Protein AF-0000000079820220 (afdb_homodimer)

Sequence (322 aa):
MSNTTTEPRWLTADEQVSWRAFVTAMTMLSRQLNAEMLSAHDLSMDDYAILAMLSEAPEGRLRFGELADVLRVAKAHITYRFRRLEERGLVERQACATDARGAYAALTADGRSRIEAAAPTHVESVRQHLLDHLTPEQLRVMGEAMTAVVEAECAETPHRHMSNTTTEPRWLTADEQVSWRAFVTAMTMLSRQLNAEMLSAHDLSMDDYAILAMLSEAPEGRLRFGELADVLRVAKAHITYRFRRLEERGLVERQACATDARGAYAALTADGRSRIEAAAPTHVESVRQHLLDHLTPEQLRVMGEAMTAVVEAECAETPHRH

Solvent-accessible surface area (backbone atoms only — not comparable to full-atom values): 17446 Å² total; per-residue (Å²): 129,86,78,73,76,72,74,66,74,67,70,49,73,69,52,44,52,23,49,51,24,43,53,50,30,48,53,50,46,54,50,50,52,29,51,52,35,33,72,77,65,72,33,48,57,70,54,46,51,54,48,51,54,22,68,71,28,74,95,21,37,38,43,51,68,54,50,20,57,75,68,68,49,58,57,70,62,48,55,58,53,44,52,56,39,32,75,70,50,29,31,42,82,38,82,36,86,88,40,86,87,41,50,28,40,28,52,30,75,57,23,50,53,49,44,65,64,44,46,50,54,52,41,50,46,49,35,72,63,44,54,74,55,41,53,74,64,44,46,51,43,40,19,52,40,23,42,42,33,44,53,54,52,59,66,69,53,69,76,81,120,129,85,78,74,76,72,74,66,75,66,68,49,74,70,52,44,54,23,49,51,24,43,53,52,29,48,54,50,46,54,51,50,49,29,51,52,35,33,71,75,65,71,33,47,58,70,55,45,51,53,47,50,54,22,66,70,29,73,94,21,36,37,42,51,68,55,49,19,58,75,70,68,49,58,58,70,61,48,55,58,54,44,52,55,39,31,75,71,50,29,31,44,82,37,82,36,88,88,40,86,87,40,51,29,41,29,52,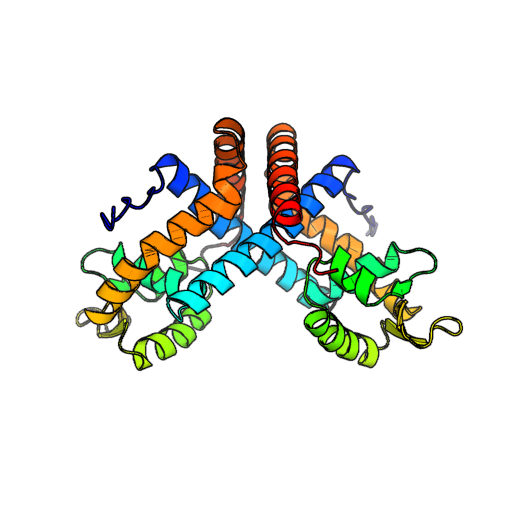31,75,56,23,48,53,50,43,66,65,42,47,49,56,52,39,50,45,47,34,72,63,43,53,74,56,42,53,74,64,44,46,51,45,39,19,53,40,24,41,42,32,43,54,53,52,59,66,68,53,68,76,82,120

Radius of gyration: 21.97 Å; Cα contacts (8 Å, |Δi|>4): 369; chains: 2; bounding box: 56×61×48 Å

pLDDT: mean 88.17, std 15.0, range [22.8, 98.38]

Organism: NCBI:txid1608957

Secondary structure (DSSP, 8-state):
---------PPPHHHHHHHHHHHHHHHHHHHHHHHHHHHHHS--HHHHHHHHHHHHSGGGEEEHHHHHHHHTS-HHHHHHHHHHHHHTTSEEEEE-SS-TT-EEEEE-HHHHHHHHHHHHHHHHHHHHHTGGGS-HHHHHHHHHHHHHHHHHHHHHS----/---------PPPHHHHHHHHHHHHHHHHHHHHHHHHHHHHHS--HHHHHHHHHHHHSGGGEEEHHHHHHHHTS-HHHHHHHHHHHHHTTSEEEEE-SS-TT-EEEEE-HHHHHHHHHHHHHHHHHHHHHTGGGS-HHHHHHHHHHHHHHHHHHHHHS----

Structure (mmCIF, N/CA/C/O backbone):
data_AF-0000000079820220-model_v1
#
loop_
_entity.id
_entity.type
_entity.pdbx_description
1 polymer 'Transcriptional regulator, MarR family'
#
loop_
_atom_site.group_PDB
_atom_site.id
_atom_site.type_symbol
_atom_site.label_atom_id
_atom_site.label_alt_id
_atom_site.label_comp_id
_atom_site.label_asym_id
_atom_site.label_entity_id
_atom_site.label_seq_id
_atom_site.pdbx_PDB_ins_code
_atom_site.Cartn_x
_atom_site.Cartn_y
_atom_site.Cartn_z
_atom_site.occupancy
_atom_site.B_iso_or_equiv
_atom_site.auth_seq_id
_atom_site.auth_comp_id
_atom_site.auth_asym_id
_atom_site.auth_atom_id
_atom_site.pdbx_PDB_model_num
ATOM 1 N N . MET A 1 1 ? -28.188 -27.906 -12.391 1 38.03 1 MET A N 1
ATOM 2 C CA . MET A 1 1 ? -27.641 -26.578 -12.078 1 38.03 1 MET A CA 1
ATOM 3 C C . MET A 1 1 ? -26.234 -26.422 -12.664 1 38.03 1 MET A C 1
ATOM 5 O O . MET A 1 1 ? -25.328 -27.172 -12.32 1 38.03 1 MET A O 1
ATOM 9 N N . SER A 1 2 ? -25.984 -26.203 -13.938 1 39.31 2 SER A N 1
ATOM 10 C CA . SER A 1 2 ? -24.734 -26.172 -14.703 1 39.31 2 SER A CA 1
ATOM 11 C C . SER A 1 2 ? -23.672 -25.359 -13.984 1 39.31 2 SER A C 1
ATOM 13 O O . SER A 1 2 ? -23.875 -24.188 -13.68 1 39.31 2 SER A O 1
ATOM 15 N N . ASN A 1 3 ? -22.922 -25.859 -13.016 1 43.78 3 ASN A N 1
ATOM 16 C CA . ASN A 1 3 ? -21.734 -25.375 -12.328 1 43.78 3 ASN A CA 1
ATOM 17 C C . ASN A 1 3 ? -20.797 -24.641 -13.281 1 43.78 3 ASN A C 1
ATOM 19 O O . ASN A 1 3 ? -19.953 -25.266 -13.922 1 43.78 3 ASN A O 1
ATOM 23 N N . THR A 1 4 ? -21.203 -23.844 -14.266 1 46.78 4 THR A N 1
ATOM 24 C CA . THR A 1 4 ? -20.406 -23.172 -15.281 1 46.78 4 THR A CA 1
ATOM 25 C C . THR A 1 4 ? -19.109 -22.609 -14.672 1 46.78 4 THR A C 1
ATOM 27 O O . THR A 1 4 ? -19.141 -21.656 -13.891 1 46.78 4 THR A O 1
ATOM 30 N N . THR A 1 5 ? -18.172 -23.406 -14.297 1 55.62 5 THR A N 1
ATOM 31 C CA . THR A 1 5 ? -16.828 -23.109 -13.82 1 55.62 5 THR A CA 1
ATOM 32 C C . THR A 1 5 ? -16.203 -21.969 -14.641 1 55.62 5 THR A C 1
ATOM 34 O O . THR A 1 5 ? -15.781 -22.188 -15.773 1 55.62 5 THR A O 1
ATOM 37 N N . THR A 1 6 ? -16.781 -20.781 -14.719 1 68.69 6 THR A N 1
ATOM 38 C CA . THR A 1 6 ? -16.328 -19.656 -15.523 1 68.69 6 THR A CA 1
ATOM 39 C C . THR A 1 6 ? -14.82 -19.469 -15.383 1 68.69 6 THR A C 1
ATOM 41 O O . THR A 1 6 ? -14.281 -19.5 -14.281 1 68.69 6 THR A O 1
ATOM 44 N N . GLU A 1 7 ? -14.055 -19.797 -16.469 1 85.44 7 GLU A N 1
ATOM 45 C CA . GLU A 1 7 ? -12.609 -19.594 -16.594 1 85.44 7 GLU A CA 1
ATOM 46 C C . GLU A 1 7 ? -12.188 -18.25 -16 1 85.44 7 GLU A C 1
ATOM 48 O O . GLU A 1 7 ? -12.859 -17.234 -16.203 1 85.44 7 GLU A O 1
ATOM 53 N N . PRO A 1 8 ? -11.227 -18.328 -15.078 1 89.56 8 PRO A N 1
ATOM 54 C CA . PRO A 1 8 ? -10.75 -17.062 -14.516 1 89.56 8 PRO A CA 1
ATOM 55 C C . PRO A 1 8 ? -10.438 -16.031 -15.594 1 89.56 8 PRO A C 1
ATOM 57 O O . PRO A 1 8 ? -10.031 -16.391 -16.703 1 89.56 8 PRO A O 1
ATOM 60 N N . ARG A 1 9 ? -10.852 -14.859 -15.508 1 92.12 9 ARG A N 1
ATOM 61 C CA . ARG A 1 9 ? -10.477 -13.75 -16.375 1 92.12 9 ARG A CA 1
ATOM 62 C C . ARG A 1 9 ? -9.016 -13.367 -16.172 1 92.12 9 ARG A C 1
ATOM 64 O O . ARG A 1 9 ? -8.719 -12.32 -15.594 1 92.12 9 ARG A O 1
ATOM 71 N N . TRP A 1 10 ? -8.188 -14.133 -16.594 1 95.31 10 TRP A N 1
ATOM 72 C CA . TRP A 1 10 ? -6.754 -13.938 -16.391 1 95.31 10 TRP A CA 1
ATOM 73 C C . TRP A 1 10 ? -6.312 -12.57 -16.906 1 95.31 10 TRP A C 1
ATOM 75 O O . TRP A 1 10 ? -6.879 -12.055 -17.875 1 95.31 10 TRP A O 1
ATOM 85 N N . LEU A 1 11 ? -5.332 -12.07 -16.281 1 94.44 11 LEU A N 1
ATOM 86 C CA . LEU A 1 11 ? -4.773 -10.805 -16.734 1 94.44 11 LEU A CA 1
ATOM 87 C C . LEU A 1 11 ? -4.035 -10.984 -18.062 1 94.44 11 LEU A C 1
ATOM 89 O O . LEU A 1 11 ? -3.32 -11.969 -18.25 1 94.44 11 LEU A O 1
ATOM 93 N N . THR A 1 12 ? -4.324 -10.055 -18.969 1 95.25 12 THR A N 1
ATOM 94 C CA . THR A 1 12 ? -3.504 -10.031 -20.188 1 95.25 12 THR A CA 1
ATOM 95 C C . THR A 1 12 ? -2.053 -9.695 -19.844 1 95.25 12 THR A C 1
ATOM 97 O O . THR A 1 12 ? -1.753 -9.258 -18.734 1 95.25 12 THR A O 1
ATOM 100 N N . ALA A 1 13 ? -1.104 -9.945 -20.781 1 92.88 13 ALA A N 1
ATOM 101 C CA . ALA A 1 13 ? 0.311 -9.656 -20.562 1 92.88 13 ALA A CA 1
ATOM 102 C C . ALA A 1 13 ? 0.518 -8.195 -20.172 1 92.88 13 ALA A C 1
ATOM 104 O O . ALA A 1 13 ? 1.281 -7.891 -19.266 1 92.88 13 ALA A O 1
ATOM 105 N N . ASP A 1 14 ? -0.211 -7.301 -20.859 1 92.44 14 ASP A N 1
ATOM 106 C CA . ASP A 1 14 ? -0.096 -5.871 -20.578 1 92.44 14 ASP A CA 1
ATOM 107 C C . ASP A 1 14 ? -0.65 -5.535 -19.203 1 92.44 14 ASP A C 1
ATOM 109 O O . ASP A 1 14 ? -0.073 -4.723 -18.469 1 92.44 14 ASP A O 1
ATOM 113 N N . GLU A 1 15 ? -1.743 -6.18 -18.875 1 94.75 15 GLU A N 1
ATOM 114 C CA . GLU A 1 15 ? -2.346 -5.969 -17.562 1 94.75 15 GLU A CA 1
ATOM 115 C C . GLU A 1 15 ? -1.426 -6.457 -16.453 1 94.75 15 GLU A C 1
ATOM 117 O O . GLU A 1 15 ? -1.3 -5.805 -15.406 1 94.75 15 GLU A O 1
ATOM 122 N N . GLN A 1 16 ? -0.785 -7.582 -16.719 1 93.06 16 GLN A N 1
ATOM 123 C CA . GLN A 1 16 ? 0.12 -8.164 -15.734 1 93.06 16 GLN A CA 1
ATOM 124 C C . GLN A 1 16 ? 1.322 -7.254 -15.484 1 93.06 16 GLN A C 1
ATOM 126 O O . GLN A 1 16 ? 1.724 -7.047 -14.344 1 93.06 16 GLN A O 1
ATOM 131 N N . VAL A 1 17 ? 1.839 -6.758 -16.547 1 90.62 17 VAL A N 1
ATOM 132 C CA . VAL A 1 17 ? 2.992 -5.867 -16.438 1 90.62 17 VAL A CA 1
ATOM 133 C C . VAL A 1 17 ? 2.615 -4.625 -15.641 1 90.62 17 VAL A C 1
ATOM 135 O O . VAL A 1 17 ? 3.34 -4.223 -14.734 1 90.62 17 VAL A O 1
ATOM 138 N N . SER A 1 18 ? 1.498 -4.02 -15.945 1 93.5 18 SER A N 1
ATOM 139 C CA . SER A 1 18 ? 1.037 -2.816 -15.258 1 93.5 18 SER A CA 1
ATOM 140 C C . SER A 1 18 ? 0.743 -3.098 -13.789 1 93.5 18 SER A C 1
ATOM 142 O O . SER A 1 18 ? 1.097 -2.301 -12.914 1 93.5 18 SER A O 1
ATOM 144 N N . TRP A 1 19 ? 0.101 -4.238 -13.523 1 93.38 19 TRP A N 1
ATOM 145 C CA . TRP A 1 19 ? -0.238 -4.617 -12.156 1 93.38 19 TRP A CA 1
ATOM 146 C C . TRP A 1 19 ? 1.021 -4.832 -11.32 1 93.38 19 TRP A C 1
ATOM 148 O O . TRP A 1 19 ? 1.125 -4.328 -10.203 1 93.38 19 TRP A O 1
ATOM 158 N N . ARG A 1 20 ? 1.976 -5.516 -11.867 1 89.56 20 ARG A N 1
ATOM 159 C CA . ARG A 1 20 ? 3.213 -5.793 -11.148 1 89.56 20 ARG A CA 1
ATOM 160 C C . ARG A 1 20 ? 3.982 -4.508 -10.867 1 89.56 20 ARG A C 1
ATOM 162 O O . ARG A 1 20 ? 4.547 -4.344 -9.781 1 89.56 20 ARG A O 1
ATOM 169 N N . ALA A 1 21 ? 3.998 -3.627 -11.836 1 91.56 21 ALA A N 1
ATOM 170 C CA . ALA A 1 21 ? 4.637 -2.33 -11.625 1 91.56 21 ALA A CA 1
ATOM 171 C C . ALA A 1 21 ? 3.949 -1.557 -10.5 1 91.56 21 ALA A C 1
ATOM 173 O O . ALA A 1 21 ? 4.617 -0.934 -9.672 1 91.56 21 ALA A O 1
ATOM 174 N N . PHE A 1 22 ? 2.664 -1.616 -10.562 1 91.56 22 PHE A N 1
ATOM 175 C CA . PHE A 1 22 ? 1.865 -0.923 -9.562 1 91.56 22 PHE A CA 1
ATOM 176 C C . PHE A 1 22 ? 2.164 -1.461 -8.164 1 91.56 22 PHE A C 1
ATOM 178 O O . PHE A 1 22 ? 2.426 -0.689 -7.242 1 91.56 22 PHE A O 1
ATOM 185 N N . VAL A 1 23 ? 2.123 -2.711 -7.984 1 90.88 23 VAL A N 1
ATOM 186 C CA . VAL A 1 23 ? 2.355 -3.346 -6.691 1 90.88 23 VAL A CA 1
ATOM 187 C C . VAL A 1 23 ? 3.766 -3.025 -6.203 1 90.88 23 VAL A C 1
ATOM 189 O O . VAL A 1 23 ? 3.955 -2.617 -5.055 1 90.88 23 VAL A O 1
ATOM 192 N N . THR A 1 24 ? 4.742 -3.193 -7.109 1 89.56 24 THR A N 1
ATOM 193 C CA . THR A 1 24 ? 6.133 -2.953 -6.754 1 89.56 24 THR A CA 1
ATOM 194 C C . THR A 1 24 ? 6.348 -1.497 -6.352 1 89.56 24 THR A C 1
ATOM 196 O O . THR A 1 24 ? 6.965 -1.215 -5.324 1 89.56 24 THR A O 1
ATOM 199 N N . ALA A 1 25 ? 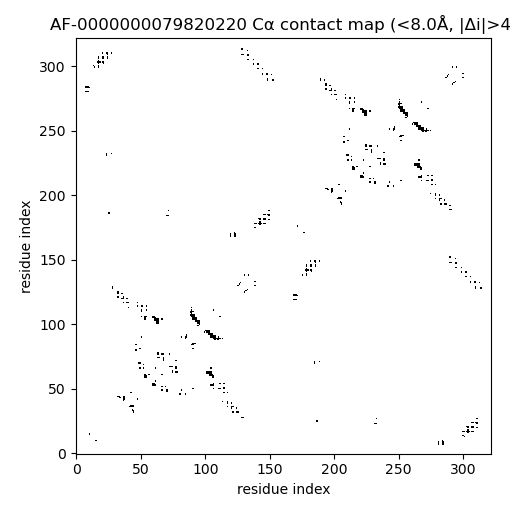5.836 -0.617 -7.109 1 91.62 25 ALA A N 1
ATOM 200 C CA . ALA A 1 25 ? 5.996 0.81 -6.84 1 91.62 25 ALA A CA 1
ATOM 201 C C . ALA A 1 25 ? 5.367 1.192 -5.504 1 91.62 25 ALA A C 1
ATOM 203 O O . ALA A 1 25 ? 5.961 1.938 -4.723 1 91.62 25 ALA A O 1
ATOM 204 N N . MET A 1 26 ? 4.227 0.692 -5.301 1 90.38 26 MET A N 1
ATOM 205 C CA . MET A 1 26 ? 3.523 1.029 -4.066 1 90.38 26 MET A CA 1
ATOM 206 C C . MET A 1 26 ? 4.266 0.485 -2.852 1 90.38 26 MET A C 1
ATOM 208 O O . MET A 1 26 ? 4.383 1.169 -1.834 1 90.38 26 MET A O 1
ATOM 212 N N . THR A 1 27 ? 4.711 -0.729 -2.92 1 87.44 27 THR A N 1
ATOM 213 C CA . THR A 1 27 ? 5.465 -1.34 -1.832 1 87.44 27 THR A CA 1
ATOM 214 C C . THR A 1 27 ? 6.723 -0.532 -1.524 1 87.44 27 THR A C 1
ATOM 216 O O . THR A 1 27 ? 6.996 -0.21 -0.365 1 87.44 27 THR A O 1
ATOM 219 N N . MET A 1 28 ? 7.398 -0.186 -2.541 1 88.88 28 MET A N 1
ATOM 220 C CA . MET A 1 28 ? 8.625 0.594 -2.395 1 88.88 28 MET A CA 1
ATOM 221 C C . MET A 1 28 ? 8.328 1.975 -1.818 1 88.88 28 MET A C 1
ATOM 223 O O . MET A 1 28 ? 9.016 2.432 -0.903 1 88.88 28 MET A O 1
ATOM 227 N N . LEU A 1 29 ? 7.348 2.609 -2.389 1 91.88 29 LEU A N 1
ATOM 228 C CA . LEU A 1 29 ? 6.98 3.955 -1.964 1 91.88 29 LEU A CA 1
ATOM 229 C C . LEU A 1 29 ? 6.57 3.969 -0.494 1 91.88 29 LEU A C 1
ATOM 231 O O . LEU A 1 29 ? 7.062 4.793 0.283 1 91.88 29 LEU A O 1
ATOM 235 N N . SER A 1 30 ? 5.676 3.102 -0.126 1 91.25 30 SER A N 1
ATOM 236 C CA . SER A 1 30 ? 5.211 3.025 1.255 1 91.25 30 SER A CA 1
ATOM 237 C C . SER A 1 30 ? 6.371 2.785 2.217 1 91.25 30 SER A C 1
ATOM 239 O O . SER A 1 30 ? 6.453 3.42 3.27 1 91.25 30 SER A O 1
ATOM 241 N N . ARG A 1 31 ? 7.25 1.917 1.895 1 89.31 31 ARG A N 1
ATOM 242 C CA . ARG A 1 31 ? 8.406 1.599 2.725 1 89.31 31 ARG A CA 1
ATOM 243 C C . ARG A 1 31 ? 9.312 2.814 2.891 1 89.31 31 ARG A C 1
ATOM 245 O O . ARG A 1 31 ? 9.742 3.129 4.004 1 89.31 31 ARG A O 1
ATOM 252 N N . GLN A 1 32 ? 9.547 3.416 1.785 1 92.19 32 GLN A N 1
ATOM 253 C CA . GLN A 1 32 ? 10.445 4.566 1.811 1 92.19 32 GLN A CA 1
ATOM 254 C C . GLN A 1 32 ? 9.852 5.715 2.617 1 92.19 32 GLN A C 1
ATOM 256 O O . GLN A 1 32 ? 10.531 6.312 3.453 1 92.19 32 GLN A O 1
ATOM 261 N N . LEU A 1 33 ? 8.617 6.035 2.354 1 95.12 33 LEU A N 1
ATOM 262 C CA . LEU A 1 33 ? 7.957 7.113 3.082 1 95.12 33 LEU A CA 1
ATOM 263 C C . LEU A 1 33 ? 7.945 6.828 4.582 1 95.12 33 LEU A C 1
ATOM 265 O O . LEU A 1 33 ? 8.242 7.711 5.387 1 95.12 33 LEU A O 1
ATOM 269 N N . ASN A 1 34 ? 7.629 5.609 4.906 1 95.19 34 ASN A N 1
ATOM 270 C CA . ASN A 1 34 ? 7.574 5.246 6.316 1 95.19 34 ASN A CA 1
ATOM 271 C C . ASN A 1 34 ? 8.953 5.316 6.965 1 95.19 34 ASN A C 1
ATOM 273 O O . ASN A 1 34 ? 9.102 5.852 8.07 1 95.19 34 ASN A O 1
ATOM 277 N N . ALA A 1 35 ? 9.938 4.805 6.297 1 94.19 35 ALA A N 1
ATOM 278 C CA . ALA A 1 35 ? 11.297 4.805 6.832 1 94.19 35 ALA A CA 1
ATOM 279 C C . ALA A 1 35 ? 11.789 6.227 7.078 1 94.19 35 ALA A C 1
ATOM 281 O O . ALA A 1 35 ? 12.367 6.52 8.125 1 94.19 35 ALA A O 1
ATOM 282 N N . GLU A 1 36 ? 11.562 7.07 6.156 1 96 36 GLU A N 1
ATOM 283 C CA . GLU A 1 36 ? 12 8.453 6.27 1 96 36 GLU A CA 1
ATOM 284 C C . GLU A 1 36 ? 11.25 9.188 7.379 1 96 36 GLU A C 1
ATOM 286 O O . GLU A 1 36 ? 11.844 9.961 8.133 1 96 36 GLU A O 1
ATOM 291 N N . MET A 1 37 ? 9.969 8.906 7.492 1 96.69 37 MET A N 1
ATOM 292 C CA . MET A 1 37 ? 9.148 9.531 8.523 1 96.69 37 MET A CA 1
ATOM 293 C C . MET A 1 37 ? 9.586 9.07 9.914 1 96.69 37 MET A C 1
ATOM 295 O O . MET A 1 37 ? 9.75 9.891 10.82 1 96.69 37 MET A O 1
ATOM 299 N N . LEU A 1 38 ? 9.82 7.824 10.039 1 96.38 38 LEU A N 1
ATOM 300 C CA . LEU A 1 38 ? 10.266 7.262 11.312 1 96.38 38 LEU A CA 1
ATOM 301 C C . LEU A 1 38 ? 11.633 7.805 11.695 1 96.38 38 LEU A C 1
ATOM 303 O O . LEU A 1 38 ? 11.852 8.219 12.836 1 96.38 38 LEU A O 1
ATOM 307 N N . SER A 1 39 ? 12.5 7.812 10.734 1 96.94 39 SER A N 1
ATOM 308 C CA . SER A 1 39 ? 13.875 8.242 10.977 1 96.94 39 SER A CA 1
ATOM 309 C C . SER A 1 39 ? 13.938 9.711 11.383 1 96.94 39 SER A C 1
ATOM 311 O O . SER A 1 39 ? 14.633 10.07 12.336 1 96.94 39 SER A O 1
ATOM 313 N N . ALA A 1 40 ? 13.18 10.539 10.758 1 96.75 40 ALA A N 1
ATOM 314 C CA . ALA A 1 40 ? 13.289 11.984 10.945 1 96.75 40 ALA A CA 1
ATOM 315 C C . ALA A 1 40 ? 12.438 12.453 12.117 1 96.75 40 ALA A C 1
ATOM 317 O O . ALA A 1 40 ? 12.789 13.414 12.805 1 96.75 40 ALA A O 1
ATOM 318 N N . HIS A 1 41 ? 11.312 11.703 12.383 1 96.75 41 HIS A N 1
ATOM 319 C CA . HIS A 1 41 ? 10.352 12.305 13.297 1 96.75 41 HIS A CA 1
ATOM 320 C C . HIS A 1 41 ? 9.844 11.289 14.312 1 96.75 41 HIS A C 1
ATOM 322 O O . HIS A 1 41 ? 9.039 11.617 15.188 1 96.75 41 HIS A O 1
ATOM 328 N N . ASP A 1 42 ? 10.258 10.094 14.164 1 95.75 42 ASP A N 1
ATOM 329 C CA . ASP A 1 42 ? 9.766 9.008 15.008 1 95.75 42 ASP A CA 1
ATOM 330 C C . ASP A 1 42 ? 8.242 8.906 14.938 1 95.75 42 ASP A C 1
ATOM 332 O O . ASP A 1 42 ? 7.578 8.766 15.961 1 95.75 42 ASP A O 1
ATOM 336 N N . LEU A 1 43 ? 7.691 9.086 13.773 1 95.94 43 LEU A N 1
ATOM 337 C CA . LEU A 1 43 ? 6.277 8.961 13.438 1 95.94 43 LEU A CA 1
ATOM 338 C C . LEU A 1 43 ? 6.074 7.973 12.297 1 95.94 43 LEU A C 1
ATOM 340 O O . LEU A 1 43 ? 6.754 8.062 11.266 1 95.94 43 LEU A O 1
ATOM 344 N N . SER A 1 44 ? 5.223 7 12.477 1 95.19 44 SER A N 1
ATOM 345 C CA . SER A 1 44 ? 4.836 6.168 11.344 1 95.19 44 SER A CA 1
ATOM 346 C C . SER A 1 44 ? 3.922 6.926 10.391 1 95.19 44 SER A C 1
ATOM 348 O O . SER A 1 44 ? 3.336 7.945 10.758 1 95.19 44 SER A O 1
ATOM 350 N N . MET A 1 45 ? 3.775 6.359 9.25 1 94.06 45 MET A N 1
ATOM 351 C CA . MET A 1 45 ? 2.879 7.004 8.289 1 94.06 45 MET A CA 1
ATOM 352 C C . MET A 1 45 ? 1.432 6.926 8.766 1 94.06 45 MET A C 1
ATOM 354 O O . MET A 1 45 ? 0.637 7.828 8.5 1 94.06 45 MET A O 1
ATOM 358 N N . ASP A 1 46 ? 1.126 5.914 9.531 1 92.94 46 ASP A N 1
ATOM 359 C CA . ASP A 1 46 ? -0.212 5.809 10.102 1 92.94 46 ASP A CA 1
ATOM 360 C C . ASP A 1 46 ? -0.447 6.895 11.148 1 92.94 46 ASP A C 1
ATOM 362 O O . ASP A 1 46 ? -1.519 7.504 11.195 1 92.94 46 ASP A O 1
ATOM 366 N N . ASP A 1 47 ? 0.549 7.113 11.969 1 95.38 47 ASP A N 1
ATOM 367 C CA . ASP A 1 47 ? 0.477 8.188 12.953 1 95.38 47 ASP A CA 1
ATOM 368 C C . ASP A 1 47 ? 0.381 9.555 12.266 1 95.38 47 ASP A C 1
ATOM 370 O O . ASP A 1 47 ? -0.431 10.391 12.656 1 95.38 47 ASP A O 1
ATOM 374 N N . TYR A 1 48 ? 1.179 9.711 11.297 1 96.31 48 TYR A N 1
ATOM 375 C CA . TYR A 1 48 ? 1.193 10.961 10.531 1 96.31 48 TYR A CA 1
ATOM 376 C C . TYR A 1 48 ? -0.18 11.258 9.945 1 96.31 48 TYR A C 1
ATOM 378 O O . TYR A 1 48 ? -0.644 12.398 9.977 1 96.31 48 TYR A O 1
ATOM 386 N N . ALA A 1 49 ? -0.803 10.258 9.391 1 94.38 49 ALA A N 1
ATOM 387 C CA . ALA A 1 49 ? -2.111 10.438 8.766 1 94.38 49 ALA A CA 1
ATOM 388 C C . ALA A 1 49 ? -3.135 10.961 9.773 1 94.38 49 ALA A C 1
ATOM 390 O O . ALA A 1 49 ? -3.932 11.844 9.445 1 94.38 49 ALA A O 1
ATOM 391 N N . ILE A 1 50 ? -3.1 10.445 10.953 1 95.5 50 ILE A N 1
ATOM 392 C CA . ILE A 1 50 ? -4.016 10.891 11.992 1 95.5 50 ILE A CA 1
ATOM 393 C C . ILE A 1 50 ? -3.752 12.359 12.328 1 95.5 50 ILE A C 1
ATOM 395 O O . ILE A 1 50 ? -4.676 13.172 12.352 1 95.5 50 ILE A O 1
ATOM 399 N N . LEU A 1 51 ? -2.523 12.688 12.562 1 97.38 51 LEU A N 1
ATOM 400 C CA . LEU A 1 51 ? -2.152 14.062 12.906 1 97.38 51 LEU A CA 1
ATOM 401 C C . LEU A 1 51 ? -2.5 15.016 11.766 1 97.38 51 LEU A C 1
ATOM 403 O O . LEU A 1 51 ? -2.969 16.125 12.008 1 97.38 51 LEU A O 1
ATOM 407 N N . ALA A 1 52 ? -2.258 14.586 10.594 1 95.81 52 ALA A N 1
ATOM 408 C CA . ALA A 1 52 ? -2.523 15.422 9.422 1 95.81 52 ALA A CA 1
ATOM 409 C C . ALA A 1 52 ? -4.012 15.727 9.297 1 95.81 52 ALA A C 1
ATOM 411 O O . ALA A 1 52 ? -4.398 16.875 9.078 1 95.81 52 ALA A O 1
ATOM 412 N N . MET A 1 53 ? -4.812 14.719 9.461 1 94.94 53 MET A N 1
ATOM 413 C CA . MET A 1 53 ? -6.254 14.922 9.367 1 94.94 53 MET A CA 1
ATOM 414 C C . MET A 1 53 ? -6.75 15.867 10.453 1 94.94 53 MET A C 1
ATOM 416 O O . MET A 1 53 ? -7.566 16.75 10.188 1 94.94 53 MET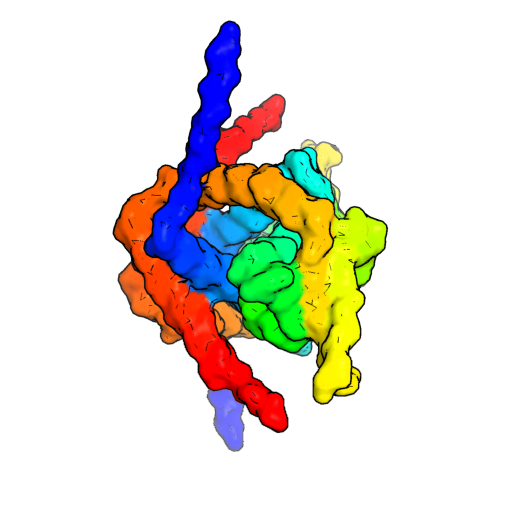 A O 1
ATOM 420 N N . LEU A 1 54 ? -6.227 15.695 11.617 1 96.69 54 LEU A N 1
ATOM 421 C CA . LEU A 1 54 ? -6.625 16.562 12.719 1 96.69 54 LEU A CA 1
ATOM 422 C C . LEU A 1 54 ? -6.141 17.984 12.492 1 96.69 54 LEU A C 1
ATOM 424 O O . LEU A 1 54 ? -6.855 18.953 12.789 1 96.69 54 LEU A O 1
ATOM 428 N N . SER A 1 55 ? -4.969 18.125 12 1 96.56 55 SER A N 1
ATOM 429 C CA . SER A 1 55 ? -4.387 19.438 11.773 1 96.56 55 SER A CA 1
ATOM 430 C C . SER A 1 55 ? -5.188 20.234 10.75 1 96.56 55 SER A C 1
ATOM 432 O O . SER A 1 55 ? -5.172 21.469 10.766 1 96.56 55 SER A O 1
ATOM 434 N N . GLU A 1 56 ? -5.855 19.547 9.875 1 94.31 56 GLU A N 1
ATOM 435 C CA . GLU A 1 56 ? -6.633 20.188 8.82 1 94.31 56 GLU A CA 1
ATOM 436 C C . GLU A 1 56 ? -8.07 20.438 9.266 1 94.31 56 GLU A C 1
ATOM 438 O O . GLU A 1 56 ? -8.805 21.188 8.617 1 94.31 56 GLU A O 1
ATOM 443 N N . ALA A 1 57 ? -8.469 19.844 10.32 1 95.19 57 ALA A N 1
ATOM 444 C CA . ALA A 1 57 ? -9.844 19.953 10.805 1 95.19 57 ALA A CA 1
ATOM 445 C C . ALA A 1 57 ? -10.078 21.281 11.516 1 95.19 57 ALA A C 1
ATOM 447 O O . ALA A 1 57 ? -9.156 21.828 12.125 1 95.19 57 ALA A O 1
ATOM 448 N N . PRO A 1 58 ? -11.32 21.703 11.43 1 92.69 58 PRO A N 1
ATOM 449 C CA . PRO A 1 58 ? -11.641 22.891 12.242 1 92.69 58 PRO A CA 1
ATOM 450 C C . PRO A 1 58 ? -11.328 22.688 13.719 1 92.69 58 PRO A C 1
ATOM 452 O O . PRO A 1 58 ? -11.656 21.641 14.289 1 92.69 58 PRO A O 1
ATOM 455 N N . GLU A 1 59 ? -10.641 23.641 14.312 1 92.5 59 GLU A N 1
ATOM 456 C CA . GLU A 1 59 ? -10.273 23.656 15.727 1 92.5 59 GLU A CA 1
ATOM 457 C C . GLU A 1 59 ? -9.352 22.5 16.078 1 92.5 59 GLU A C 1
ATOM 459 O O . GLU A 1 59 ? -9.148 22.188 17.25 1 92.5 59 GLU A O 1
ATOM 464 N N . GLY A 1 60 ? -8.891 21.734 15.094 1 96.06 60 GLY A N 1
ATOM 465 C CA . GLY A 1 60 ? -7.934 20.656 15.305 1 96.06 60 GLY A CA 1
ATOM 466 C C . GLY A 1 60 ? -8.555 19.422 15.93 1 96.06 60 GLY A C 1
ATOM 467 O O . GLY A 1 60 ? -7.879 18.672 16.641 1 96.06 60 GLY A O 1
ATOM 468 N N . ARG A 1 61 ? -9.836 19.25 15.719 1 95.19 61 ARG A N 1
ATOM 469 C CA . ARG A 1 61 ? -10.477 18.094 16.328 1 95.19 61 ARG A CA 1
ATOM 470 C C . ARG A 1 61 ? -11.5 17.469 15.383 1 95.19 61 ARG A C 1
ATOM 472 O O . ARG A 1 61 ? -12.055 18.141 14.516 1 95.19 61 ARG A O 1
ATOM 479 N N . LEU A 1 62 ? -11.664 16.141 15.445 1 95.12 62 LEU A N 1
ATOM 480 C CA . LEU A 1 62 ? -12.648 15.344 14.711 1 95.12 62 LEU A CA 1
ATOM 481 C C . LEU A 1 62 ? -13.258 14.273 15.617 1 95.12 62 LEU A C 1
ATOM 483 O O . LEU A 1 62 ? -12.602 13.773 16.531 1 95.12 62 LEU A O 1
ATOM 487 N N . ARG A 1 63 ? -14.555 14 15.289 1 92.56 63 ARG A N 1
ATOM 488 C CA . ARG A 1 63 ? -15.102 12.812 15.93 1 92.56 63 ARG A CA 1
ATOM 489 C C . ARG A 1 63 ? -14.352 11.555 15.484 1 92.56 63 ARG A C 1
ATOM 491 O O . ARG A 1 63 ? -13.891 11.469 14.344 1 92.56 63 ARG A O 1
ATOM 498 N N . PHE A 1 64 ? -14.305 10.578 16.422 1 91.25 64 PHE A N 1
ATOM 499 C CA . PHE A 1 64 ? -13.578 9.352 16.094 1 91.25 64 PHE A CA 1
ATOM 500 C C . PHE A 1 64 ? -14.18 8.68 14.867 1 91.25 64 PHE A C 1
ATOM 502 O O . PHE A 1 64 ? -13.445 8.18 14.016 1 91.25 64 PHE A O 1
ATOM 509 N N . GLY A 1 65 ? -15.438 8.727 14.742 1 89.69 65 GLY A N 1
ATOM 510 C CA . GLY A 1 65 ? -16.094 8.172 13.578 1 89.69 65 GLY A CA 1
ATOM 511 C C . GLY A 1 65 ? -15.734 8.891 12.289 1 89.69 65 GLY A C 1
ATOM 512 O O . GLY A 1 65 ? -15.508 8.258 11.258 1 89.69 65 GLY A O 1
ATOM 513 N N . GLU A 1 66 ? -15.641 10.188 12.352 1 91.19 66 GLU A N 1
ATOM 514 C CA . GLU A 1 66 ? -15.242 11 11.203 1 91.19 66 GLU A CA 1
ATOM 515 C C . GLU A 1 66 ? -13.789 10.727 10.82 1 91.19 66 GLU A C 1
ATOM 517 O O . GLU A 1 66 ? -13.461 10.664 9.633 1 91.19 66 GLU A O 1
ATOM 522 N N . LEU A 1 67 ? -13.016 10.633 11.805 1 92.19 67 LEU A N 1
ATOM 523 C CA . LEU A 1 67 ? -11.602 10.336 11.586 1 92.19 67 LEU A CA 1
ATOM 524 C C . LEU A 1 67 ? -11.438 8.984 10.898 1 92.19 67 LEU A C 1
ATOM 526 O O . LEU A 1 67 ? -10.672 8.859 9.938 1 92.19 67 LEU A O 1
ATOM 530 N N . ALA A 1 68 ? -12.133 7.961 11.344 1 89.56 68 ALA A N 1
ATOM 531 C CA . ALA A 1 68 ? -12.117 6.637 10.734 1 89.56 68 ALA A CA 1
ATOM 532 C C . ALA A 1 68 ? -12.602 6.688 9.289 1 89.56 68 ALA A C 1
ATOM 534 O O . ALA A 1 68 ? -12.008 6.07 8.398 1 89.56 68 ALA A O 1
ATOM 535 N N . ASP A 1 69 ? -13.578 7.516 9.047 1 85.44 69 ASP A N 1
ATOM 536 C CA . ASP A 1 69 ? -14.18 7.645 7.719 1 85.44 69 ASP A CA 1
ATOM 537 C C . ASP A 1 69 ? -13.203 8.289 6.734 1 85.44 69 ASP A C 1
ATOM 539 O O . ASP A 1 69 ? -13.023 7.789 5.621 1 85.44 69 ASP A O 1
ATOM 543 N N . VAL A 1 70 ? -12.57 9.297 7.223 1 84.25 70 VAL A N 1
ATOM 544 C CA . VAL A 1 70 ? -11.672 10.039 6.34 1 84.25 70 VAL A CA 1
ATOM 545 C C . VAL A 1 70 ? -10.438 9.203 6.031 1 84.25 70 VAL A C 1
ATOM 547 O O . VAL A 1 70 ? -9.906 9.25 4.918 1 84.25 70 VAL A O 1
ATOM 550 N N . LEU A 1 71 ? -9.984 8.406 6.941 1 85.06 71 LEU A N 1
ATOM 551 C CA . LEU A 1 71 ? -8.805 7.574 6.758 1 85.06 71 LEU A CA 1
ATOM 552 C C . LEU A 1 71 ? -9.164 6.242 6.109 1 85.06 71 LEU A C 1
ATOM 554 O O . LEU A 1 71 ? -8.281 5.48 5.711 1 85.06 71 LEU A O 1
ATOM 558 N N . ARG A 1 72 ? -10.508 5.996 6.027 1 79.5 72 ARG A N 1
ATOM 559 C CA . ARG A 1 72 ? -11.023 4.773 5.422 1 79.5 72 ARG A CA 1
ATOM 560 C C . ARG A 1 72 ? -10.461 3.537 6.117 1 79.5 72 ARG A C 1
ATOM 562 O O . ARG A 1 72 ? -10.008 2.598 5.457 1 79.5 72 ARG A O 1
ATOM 569 N N . VAL A 1 73 ? -10.445 3.545 7.355 1 82.62 73 VAL A N 1
ATOM 570 C CA . VAL A 1 73 ? -10.047 2.412 8.188 1 82.62 73 VAL A CA 1
ATOM 571 C C . VAL A 1 73 ? -11.133 2.113 9.211 1 82.62 73 VAL A C 1
ATOM 573 O O . VAL A 1 73 ? -12.047 2.92 9.406 1 82.62 73 VAL A O 1
ATOM 576 N N . ALA A 1 74 ? -11.07 0.932 9.844 1 81.75 74 ALA A N 1
ATOM 577 C CA . ALA A 1 74 ? -11.984 0.578 10.922 1 81.75 74 ALA A CA 1
ATOM 578 C C . ALA A 1 74 ? -11.734 1.429 12.156 1 81.75 74 ALA A C 1
ATOM 580 O O . ALA A 1 74 ? -10.586 1.769 12.461 1 81.75 74 ALA A O 1
ATOM 581 N N . LYS A 1 75 ? -12.797 1.733 12.898 1 85.56 75 LYS A N 1
ATOM 582 C CA . LYS A 1 75 ? -12.695 2.527 14.125 1 85.56 75 LYS A CA 1
ATOM 583 C C . LYS A 1 75 ? -11.734 1.886 15.125 1 85.56 75 LYS A C 1
ATOM 585 O O . LYS A 1 75 ? -11.023 2.586 15.844 1 85.56 75 LYS A O 1
ATOM 590 N N . ALA A 1 76 ? -11.766 0.638 15.133 1 84.69 76 ALA A N 1
ATOM 591 C CA . ALA A 1 76 ? -10.906 -0.1 16.047 1 84.69 76 ALA A CA 1
ATOM 592 C C . ALA A 1 76 ? -9.43 0.193 15.773 1 84.69 76 ALA A C 1
ATOM 594 O O . ALA A 1 76 ? -8.625 0.28 16.703 1 84.69 76 ALA A O 1
ATOM 595 N N . HIS A 1 77 ? -9.055 0.4 14.484 1 84.56 77 HIS A N 1
ATOM 596 C CA . HIS A 1 77 ? -7.684 0.693 14.078 1 84.56 77 HIS A CA 1
ATOM 597 C C . HIS A 1 77 ? -7.258 2.082 14.547 1 84.56 77 HIS A C 1
ATOM 599 O O . HIS A 1 77 ? -6.105 2.283 14.938 1 84.56 77 HIS A O 1
ATOM 605 N N . ILE A 1 78 ? -8.188 2.945 14.578 1 89.31 78 ILE A N 1
ATOM 606 C CA . ILE A 1 78 ? -7.891 4.312 14.992 1 89.31 78 ILE A CA 1
ATOM 607 C C . ILE A 1 78 ? -7.68 4.359 16.5 1 89.31 78 ILE A C 1
ATOM 609 O O . ILE A 1 78 ? -6.738 4.992 16.984 1 89.31 78 ILE A O 1
ATOM 613 N N . THR A 1 79 ? -8.578 3.686 17.25 1 87.44 79 THR A N 1
ATOM 614 C CA . THR A 1 79 ? -8.57 3.748 18.703 1 87.44 79 THR A CA 1
ATOM 615 C C . THR A 1 79 ? -7.234 3.277 19.266 1 87.44 79 THR A C 1
ATOM 617 O O . THR A 1 79 ? -6.645 3.941 20.125 1 87.44 79 THR A O 1
ATOM 620 N N . TYR A 1 80 ? -6.758 2.223 18.703 1 89.75 80 TYR A N 1
ATOM 621 C CA . TYR A 1 80 ? -5.492 1.678 19.172 1 89.75 80 TYR A CA 1
ATOM 622 C C . TYR A 1 80 ? -4.34 2.631 18.875 1 89.75 80 TYR A C 1
ATOM 624 O O . TYR A 1 80 ? -3.535 2.939 19.766 1 89.75 80 TYR A O 1
ATOM 632 N N . ARG A 1 81 ? -4.273 3.096 17.734 1 91.06 81 ARG A N 1
ATOM 633 C CA . ARG A 1 81 ? -3.203 3.992 17.312 1 91.06 81 ARG A CA 1
ATOM 634 C C . ARG A 1 81 ? -3.291 5.328 18.031 1 91.06 81 ARG A C 1
ATOM 636 O O . ARG A 1 81 ? -2.268 5.91 18.406 1 91.06 81 ARG A O 1
ATOM 643 N N . PHE A 1 82 ? -4.469 5.719 18.234 1 94.69 82 PHE A N 1
ATOM 644 C CA . PHE A 1 82 ? -4.711 6.977 18.922 1 94.69 82 PHE A CA 1
ATOM 645 C C . PHE A 1 82 ? -4.176 6.922 20.344 1 94.69 82 PHE A C 1
ATOM 647 O O . PHE A 1 82 ? -3.592 7.891 20.844 1 94.69 82 PHE A O 1
ATOM 654 N N . ARG A 1 83 ? -4.406 5.832 21.031 1 94.69 83 ARG A N 1
ATOM 655 C CA . ARG A 1 83 ? -3.932 5.66 22.391 1 94.69 83 ARG A CA 1
ATOM 656 C C . ARG A 1 83 ? -2.42 5.852 22.484 1 94.69 83 ARG A C 1
ATOM 658 O O . ARG A 1 83 ? -1.924 6.512 23.391 1 94.69 83 ARG A O 1
ATOM 665 N N . ARG A 1 84 ? -1.736 5.383 21.547 1 95.06 84 ARG A N 1
ATOM 666 C CA . ARG A 1 84 ? -0.283 5.516 21.516 1 95.06 84 ARG A CA 1
ATOM 667 C C . ARG A 1 84 ? 0.129 6.969 21.297 1 95.06 84 ARG A C 1
ATOM 669 O O . ARG A 1 84 ? 1.049 7.461 21.953 1 95.06 84 ARG A O 1
ATOM 676 N N . LEU A 1 85 ? -0.552 7.609 20.406 1 97.25 85 LEU A N 1
ATOM 677 C CA . LEU A 1 85 ? -0.295 9.016 20.141 1 97.25 85 LEU A CA 1
ATOM 678 C C . LEU A 1 85 ? -0.627 9.867 21.375 1 97.25 85 LEU A C 1
ATOM 680 O O . LEU A 1 85 ? 0.066 10.852 21.656 1 97.25 85 LEU A O 1
ATOM 684 N N . GLU A 1 86 ? -1.687 9.438 22.031 1 97.56 86 GLU A N 1
ATOM 685 C CA . GLU A 1 86 ? -2.109 10.133 23.234 1 97.56 86 GLU A CA 1
ATOM 686 C C . GLU A 1 86 ? -1.079 9.977 24.359 1 97.56 86 GLU A C 1
ATOM 688 O O . GLU A 1 86 ? -0.769 10.938 25.062 1 97.56 86 GLU A O 1
ATOM 693 N N . GLU A 1 87 ? -0.569 8.836 24.484 1 97.12 87 GLU A N 1
ATOM 694 C CA . GLU A 1 87 ? 0.474 8.57 25.469 1 97.12 87 GLU A CA 1
ATOM 695 C C . GLU A 1 87 ? 1.716 9.414 25.203 1 97.12 87 GLU A C 1
ATOM 697 O O . GLU A 1 87 ? 2.424 9.797 26.141 1 97.12 87 GLU A O 1
ATOM 702 N N . ARG A 1 88 ? 1.938 9.797 23.953 1 96.94 88 ARG A N 1
ATOM 703 C CA . ARG A 1 88 ? 3.078 10.617 23.562 1 96.94 88 ARG A CA 1
ATOM 704 C C . ARG A 1 88 ? 2.75 12.102 23.656 1 96.94 88 ARG A C 1
ATOM 706 O O . ARG A 1 88 ? 3.59 12.953 23.359 1 96.94 88 ARG A O 1
ATOM 713 N N . GLY A 1 89 ? 1.479 12.359 24.047 1 98 89 GLY A N 1
ATOM 714 C CA . GLY A 1 89 ? 1.054 13.727 24.281 1 98 89 GLY A CA 1
ATOM 715 C C . GLY A 1 89 ? 0.737 14.484 23.016 1 98 89 GLY A C 1
ATOM 716 O O . GLY A 1 89 ? 0.644 15.719 23.016 1 98 89 GLY A O 1
ATOM 717 N N . LEU A 1 90 ? 0.553 13.805 21.875 1 98.38 90 LEU A N 1
ATOM 718 C CA . LEU A 1 90 ? 0.385 14.453 20.578 1 98.38 90 LEU A CA 1
ATOM 719 C C . LEU A 1 90 ? -1.09 14.703 20.281 1 98.38 90 LEU A C 1
ATOM 721 O O . LEU A 1 90 ? -1.429 15.562 19.469 1 98.38 90 LEU A O 1
ATOM 725 N N . VAL A 1 91 ? -1.918 13.867 20.875 1 98.31 91 VAL A N 1
ATOM 726 C CA . VAL A 1 91 ? -3.363 13.992 20.734 1 98.31 91 VAL A CA 1
ATOM 727 C C . VAL A 1 91 ? -4.039 13.797 22.078 1 98.31 91 VAL A C 1
ATOM 729 O O . VAL A 1 91 ? -3.396 13.367 23.047 1 98.31 91 VAL A O 1
ATOM 732 N N . GLU A 1 92 ? -5.293 14.156 22.141 1 97.69 92 GLU A N 1
ATOM 733 C CA . GLU A 1 92 ? -6.074 13.938 23.344 1 97.69 92 GLU A CA 1
ATOM 734 C C . GLU A 1 92 ? -7.531 13.625 23.016 1 97.69 92 GLU A C 1
ATOM 736 O O . GLU A 1 92 ? -8.07 14.109 22.031 1 97.69 92 GLU A O 1
ATOM 741 N N . ARG A 1 93 ? -8.055 12.789 23.859 1 94.88 93 ARG A N 1
ATOM 742 C CA . ARG A 1 93 ? -9.477 12.5 23.766 1 94.88 93 ARG A CA 1
ATOM 743 C C . ARG A 1 93 ? -10.297 13.539 24.516 1 94.88 93 ARG A C 1
ATOM 745 O O . ARG A 1 93 ? -9.992 13.867 25.672 1 94.88 93 ARG A O 1
ATOM 752 N N . GLN A 1 94 ? -11.219 14.141 23.797 1 93.31 94 GLN A N 1
ATOM 753 C CA . GLN A 1 94 ? -12.07 15.148 24.422 1 93.31 94 GLN A CA 1
ATOM 754 C C . GLN A 1 94 ? -13.523 14.68 24.484 1 93.31 94 GLN A C 1
ATOM 756 O O . GLN A 1 94 ? -14.047 14.164 23.484 1 93.31 94 GLN A O 1
ATOM 761 N N . ALA A 1 95 ? -14.117 14.805 25.672 1 84.44 95 ALA A N 1
ATOM 762 C CA . ALA A 1 95 ? -15.516 14.422 25.828 1 84.44 95 ALA A CA 1
ATOM 763 C C . ALA A 1 95 ? -16.438 15.43 25.156 1 84.44 95 ALA A C 1
ATOM 765 O O . ALA A 1 95 ? -16.094 16.594 25 1 84.44 95 ALA A O 1
ATOM 766 N N . CYS A 1 96 ? -17.438 14.867 24.406 1 73.19 96 CYS A N 1
ATOM 767 C CA . CYS A 1 96 ? -18.438 15.75 23.844 1 73.19 96 CYS A CA 1
ATOM 768 C C . CYS A 1 96 ? -19.562 16.016 24.844 1 73.19 96 CYS A C 1
ATOM 770 O O . CYS A 1 96 ? -20.203 15.086 25.328 1 73.19 96 CYS A O 1
ATOM 772 N N . ALA A 1 97 ? -19.672 17.234 25.312 1 65.31 97 ALA A N 1
ATOM 773 C CA . ALA A 1 97 ? -20.672 17.609 26.297 1 65.31 97 ALA A CA 1
ATOM 774 C C . ALA A 1 97 ? -22.078 17.359 25.781 1 65.31 97 ALA A C 1
ATOM 776 O O . ALA A 1 97 ? -22.984 17 26.547 1 65.31 97 ALA A O 1
ATOM 777 N N . THR A 1 98 ? -22.328 17.594 24.625 1 62.12 98 THR A N 1
ATOM 778 C CA . THR A 1 98 ? -23.688 17.609 24.109 1 62.12 98 THR A CA 1
ATOM 779 C C . THR A 1 98 ? -24.109 16.234 23.609 1 62.12 98 THR A C 1
ATOM 781 O O . THR A 1 98 ? -25.297 15.953 23.453 1 62.12 98 THR A O 1
ATOM 784 N N . ASP A 1 99 ? -23.188 15.445 23.281 1 60.97 99 ASP A N 1
ATOM 785 C CA . ASP A 1 99 ? -23.5 14.117 22.766 1 60.97 99 ASP A CA 1
ATOM 786 C C . ASP A 1 99 ? -22.656 13.039 23.438 1 60.97 99 ASP A C 1
ATOM 788 O O . ASP A 1 99 ? -21.438 12.961 23.203 1 60.97 99 ASP A O 1
ATOM 792 N N . ALA A 1 100 ? -23.281 12.539 24.609 1 54.5 100 ALA A N 1
ATOM 793 C CA . ALA A 1 100 ? -22.656 11.492 25.422 1 54.5 100 ALA A CA 1
ATOM 794 C C . ALA A 1 100 ? -22.031 10.422 24.547 1 54.5 100 ALA A C 1
ATOM 796 O O . ALA A 1 100 ? -21.156 9.68 24.984 1 54.5 100 ALA A O 1
ATOM 797 N N . ARG A 1 101 ? -22.594 10.266 23.375 1 56.03 101 ARG A N 1
ATOM 798 C CA . ARG A 1 101 ? -22.25 9.078 22.594 1 56.03 101 ARG A CA 1
ATOM 799 C C . ARG A 1 101 ? -20.984 9.305 21.781 1 56.03 101 ARG A C 1
ATOM 801 O O . ARG A 1 101 ? -20.484 8.383 21.125 1 56.03 101 ARG A O 1
ATOM 808 N N . GLY A 1 102 ? -20.359 10.758 22 1 72.62 102 GLY A N 1
ATOM 809 C CA . GLY A 1 102 ? -19.25 10.648 21.078 1 72.62 102 GLY A CA 1
ATOM 810 C C . GLY A 1 102 ? -18.016 11.406 21.531 1 72.62 102 GLY A C 1
ATOM 811 O O . GLY A 1 102 ? -18.125 12.438 22.188 1 72.62 102 GLY A O 1
ATOM 812 N N . ALA A 1 103 ? -16.875 10.883 21.625 1 86.94 103 ALA A N 1
ATOM 813 C CA . ALA A 1 103 ? -15.602 11.484 21.984 1 86.94 103 ALA A CA 1
ATOM 814 C C . ALA A 1 103 ? -14.898 12.055 20.766 1 86.94 103 ALA A C 1
ATOM 816 O O . ALA A 1 103 ? -15.156 11.633 19.625 1 86.94 103 ALA A O 1
ATOM 817 N N . TYR A 1 104 ? -14.258 13.242 20.969 1 93.25 104 TYR A N 1
ATOM 818 C CA . TYR A 1 104 ? -13.445 13.867 19.938 1 93.25 104 TYR A CA 1
ATOM 819 C C . TYR A 1 104 ? -11.984 13.461 20.062 1 93.25 104 TYR A C 1
ATOM 821 O O . TYR A 1 104 ? -11.461 13.344 21.188 1 93.25 104 TYR A O 1
ATOM 829 N N . ALA A 1 105 ? -11.445 13.281 18.938 1 96.12 105 ALA A N 1
ATOM 830 C CA . ALA A 1 105 ? -9.992 13.273 18.828 1 96.12 105 ALA A CA 1
ATOM 831 C C . ALA A 1 105 ? -9.453 14.672 18.547 1 96.12 105 ALA A C 1
ATOM 833 O O . ALA A 1 105 ? -9.906 15.344 17.625 1 96.12 105 ALA A O 1
ATOM 834 N N . ALA A 1 106 ? -8.562 15.125 19.391 1 97.5 106 ALA A N 1
ATOM 835 C CA . ALA A 1 106 ? -8.07 16.5 19.234 1 97.5 106 ALA A CA 1
ATOM 836 C C . ALA A 1 106 ? -6.547 16.531 19.203 1 97.5 106 ALA A C 1
ATOM 838 O O . ALA A 1 106 ? -5.887 15.758 19.891 1 97.5 106 ALA A O 1
ATOM 839 N N . LEU A 1 107 ? -6.098 17.453 18.391 1 97.62 107 LEU A N 1
ATOM 840 C CA . LEU A 1 107 ? -4.664 17.719 18.312 1 97.62 107 LEU A CA 1
ATOM 841 C C . LEU A 1 107 ? -4.211 18.609 19.469 1 97.62 107 LEU A C 1
ATOM 843 O O . LEU A 1 107 ? -4.859 19.594 19.797 1 97.62 107 LEU A O 1
ATOM 847 N N . THR A 1 108 ? -3.115 18.203 20.172 1 98.19 108 THR A N 1
ATOM 848 C CA . THR A 1 108 ? -2.518 19.047 21.188 1 98.19 108 THR A CA 1
ATOM 849 C C . THR A 1 108 ? -1.555 20.047 20.562 1 98.19 108 THR A C 1
ATOM 851 O O . THR A 1 108 ? -1.29 20 19.359 1 98.19 108 THR A O 1
ATOM 854 N N . ALA A 1 109 ? -1.052 21 21.406 1 97.81 109 ALA A N 1
ATOM 855 C CA . ALA A 1 109 ? -0.034 21.938 20.938 1 97.81 109 ALA A CA 1
ATOM 856 C C . ALA A 1 109 ? 1.218 21.188 20.469 1 97.81 109 ALA A C 1
ATOM 858 O O . ALA A 1 109 ? 1.827 21.562 19.469 1 97.81 109 ALA A O 1
ATOM 859 N N . ASP A 1 110 ? 1.513 20.156 21.172 1 97.81 110 ASP A N 1
ATOM 860 C CA . ASP A 1 110 ? 2.668 19.344 20.797 1 97.81 110 ASP A CA 1
ATOM 861 C C . ASP A 1 110 ? 2.41 18.578 19.5 1 97.81 110 ASP A C 1
ATOM 863 O O . ASP A 1 110 ? 3.303 18.469 18.656 1 97.81 110 ASP A O 1
ATOM 867 N N . GLY A 1 111 ? 1.202 18.047 19.375 1 98 111 GLY A N 1
ATOM 868 C CA . GLY A 1 111 ? 0.816 17.406 18.141 1 98 111 GLY A CA 1
ATOM 869 C C . GLY A 1 111 ? 0.89 18.312 16.938 1 98 111 GLY A C 1
ATOM 870 O O . GLY A 1 111 ? 1.356 17.922 15.859 1 98 111 GLY A O 1
ATOM 871 N N . ARG A 1 112 ? 0.497 19.531 17.156 1 97.69 112 ARG A N 1
ATOM 872 C CA . ARG A 1 112 ? 0.548 20.531 16.094 1 97.69 112 ARG A CA 1
ATOM 873 C C . ARG A 1 112 ? 1.989 20.844 15.688 1 97.69 112 ARG A C 1
ATOM 875 O O . ARG A 1 112 ? 2.312 20.891 14.5 1 97.69 112 ARG A O 1
ATOM 882 N N . SER A 1 113 ? 2.805 21 16.688 1 97.62 113 SER A N 1
ATOM 883 C CA . SER A 1 113 ? 4.219 21.25 16.422 1 97.62 113 SER A CA 1
ATOM 884 C C . SER A 1 113 ? 4.852 20.094 15.664 1 97.62 113 SER A C 1
ATOM 886 O O . SER A 1 113 ? 5.641 20.297 14.742 1 97.62 113 SER A O 1
ATOM 888 N N . ARG A 1 114 ? 4.457 18.906 16.016 1 97.38 114 ARG A N 1
ATOM 889 C CA . ARG A 1 114 ? 5.023 17.703 15.398 1 97.38 114 ARG A CA 1
ATOM 890 C C . ARG A 1 114 ? 4.625 17.609 13.93 1 97.38 114 ARG A C 1
ATOM 892 O O . ARG A 1 114 ? 5.465 17.328 13.07 1 97.38 114 ARG A O 1
ATOM 899 N N . ILE A 1 115 ? 3.396 17.797 13.633 1 97.38 115 ILE A N 1
ATOM 900 C CA . ILE A 1 115 ? 2.93 17.656 12.258 1 97.38 115 ILE A CA 1
ATOM 901 C C . ILE A 1 115 ? 3.502 18.797 11.398 1 97.38 115 ILE A C 1
ATOM 903 O O . ILE A 1 115 ? 3.805 18.594 10.219 1 97.38 115 ILE A O 1
ATOM 907 N N . GLU A 1 116 ? 3.615 19.969 11.953 1 96.38 116 GLU A N 1
ATOM 908 C CA . GLU A 1 116 ? 4.195 21.078 11.219 1 96.38 116 GLU A CA 1
ATOM 909 C C . GLU A 1 116 ? 5.656 20.812 10.859 1 96.38 116 GLU A C 1
ATOM 911 O O . GLU A 1 116 ? 6.121 21.203 9.789 1 96.38 116 GLU A O 1
ATOM 916 N N . ALA A 1 117 ? 6.312 20.125 11.758 1 96.75 117 ALA A N 1
ATOM 917 C CA . ALA A 1 117 ? 7.707 19.766 11.516 1 96.75 117 ALA A CA 1
ATOM 918 C C . ALA A 1 117 ? 7.809 18.609 10.531 1 96.75 117 ALA A C 1
ATOM 920 O O . ALA A 1 117 ? 8.766 18.516 9.758 1 96.75 117 ALA A O 1
ATOM 921 N N . ALA A 1 118 ? 6.84 17.734 10.516 1 97.75 118 ALA A N 1
ATOM 922 C CA . ALA A 1 118 ? 6.895 16.5 9.742 1 97.75 118 ALA A CA 1
ATOM 923 C C . ALA A 1 118 ? 6.387 16.719 8.32 1 97.75 118 ALA A C 1
ATOM 925 O O . ALA A 1 118 ? 6.793 16 7.395 1 97.75 118 ALA A O 1
ATOM 926 N N . ALA A 1 119 ? 5.535 17.719 8.141 1 96.69 119 ALA A N 1
ATOM 927 C CA . ALA A 1 119 ? 4.836 17.922 6.871 1 96.69 119 ALA A CA 1
ATOM 928 C C . ALA A 1 119 ? 5.828 18.172 5.734 1 96.69 119 ALA A C 1
ATOM 930 O O . ALA A 1 119 ? 5.703 17.578 4.656 1 96.69 119 ALA A O 1
ATOM 931 N N . PRO A 1 120 ? 6.883 19 5.969 1 96.75 120 PRO A N 1
ATOM 932 C CA . PRO A 1 120 ? 7.855 19.219 4.895 1 96.75 120 PRO A CA 1
ATOM 933 C C . PRO A 1 120 ? 8.602 17.938 4.504 1 96.75 120 PRO A C 1
ATOM 935 O O . PRO A 1 120 ? 8.875 17.719 3.32 1 96.75 120 PRO A O 1
ATOM 938 N N . THR A 1 121 ? 8.852 17.156 5.48 1 96.5 121 THR A N 1
ATOM 939 C CA . THR A 1 121 ? 9.516 15.883 5.203 1 96.5 121 THR A CA 1
ATOM 940 C C . THR A 1 121 ? 8.633 14.977 4.352 1 96.5 121 THR A C 1
ATOM 942 O O . THR A 1 121 ? 9.102 14.375 3.383 1 96.5 121 THR A O 1
ATOM 945 N N . HIS A 1 122 ? 7.379 14.922 4.695 1 96.62 122 HIS A N 1
ATOM 946 C CA . HIS A 1 122 ? 6.422 14.102 3.955 1 96.62 122 HIS A CA 1
ATOM 947 C C . HIS A 1 122 ? 6.309 14.57 2.508 1 96.62 122 HIS A C 1
ATOM 949 O O . HIS A 1 122 ? 6.398 13.758 1.583 1 96.62 122 HIS A O 1
ATOM 955 N N . VAL A 1 123 ? 6.168 15.844 2.301 1 96.62 123 VAL A N 1
ATOM 956 C CA . VAL A 1 123 ? 5.977 16.422 0.973 1 96.62 123 VAL A CA 1
ATOM 957 C C . VAL A 1 123 ? 7.215 16.156 0.118 1 96.62 123 VAL A C 1
ATOM 959 O O . VAL A 1 123 ? 7.105 15.734 -1.033 1 96.62 123 VAL A O 1
ATOM 962 N N . GLU A 1 124 ? 8.32 16.359 0.709 1 96.69 124 GLU A N 1
ATOM 963 C CA . GLU A 1 124 ? 9.562 16.156 -0.036 1 96.69 124 GLU A CA 1
ATOM 964 C C . GLU A 1 124 ? 9.742 14.688 -0.417 1 96.69 124 GLU A C 1
ATOM 966 O O . GLU A 1 124 ? 10.188 14.375 -1.522 1 96.69 124 GLU A O 1
ATOM 971 N N . SER A 1 125 ? 9.398 13.852 0.466 1 96.19 125 SER A N 1
ATOM 972 C CA . SER A 1 125 ? 9.5 12.422 0.189 1 96.19 125 SER A CA 1
ATOM 973 C C . SER A 1 125 ? 8.562 12 -0.937 1 96.19 125 SER A C 1
ATOM 975 O O . SER A 1 125 ? 8.953 11.258 -1.835 1 96.19 125 SER A O 1
ATOM 977 N N . VAL A 1 126 ? 7.348 12.5 -0.905 1 96.06 126 VAL A N 1
ATOM 978 C CA . VAL A 1 126 ? 6.359 12.211 -1.938 1 96.06 126 VAL A CA 1
ATOM 979 C C . VAL A 1 126 ? 6.852 12.734 -3.285 1 96.06 126 VAL A C 1
ATOM 981 O O . VAL A 1 126 ? 6.746 12.047 -4.305 1 96.06 126 VAL A O 1
ATOM 984 N N . ARG A 1 127 ? 7.41 13.891 -3.281 1 96.94 127 ARG A N 1
ATOM 985 C CA . ARG A 1 127 ? 7.934 14.453 -4.52 1 96.94 127 ARG A CA 1
ATOM 986 C C . ARG A 1 127 ? 9.102 13.633 -5.051 1 96.94 127 ARG A C 1
ATOM 988 O O . ARG A 1 127 ? 9.086 13.18 -6.199 1 96.94 127 ARG A O 1
ATOM 995 N N . GLN A 1 128 ? 10.023 13.32 -4.191 1 95.06 128 GLN A N 1
ATOM 996 C CA . GLN A 1 128 ? 11.258 12.664 -4.582 1 95.06 128 GLN A CA 1
ATOM 997 C C . GLN A 1 128 ? 11 11.242 -5.074 1 95.06 128 GLN A C 1
ATOM 999 O O . GLN A 1 128 ? 11.648 10.773 -6.012 1 95.06 128 GLN A O 1
ATOM 1004 N N . HIS A 1 129 ? 10.039 10.594 -4.465 1 94.75 129 HIS A N 1
ATOM 1005 C CA . HIS A 1 129 ? 9.914 9.164 -4.73 1 94.75 129 HIS A CA 1
ATOM 1006 C C . HIS A 1 129 ? 8.75 8.875 -5.68 1 94.75 129 HIS A C 1
ATOM 1008 O O . HIS A 1 129 ? 8.594 7.746 -6.148 1 94.75 129 HIS A O 1
ATOM 1014 N N . LEU A 1 130 ? 7.973 9.898 -5.977 1 95.62 130 LEU A N 1
ATOM 1015 C CA . LEU A 1 130 ? 6.848 9.641 -6.867 1 95.62 130 LEU A CA 1
ATOM 1016 C C . LEU A 1 130 ? 6.68 10.773 -7.875 1 95.62 130 LEU A C 1
ATOM 1018 O O . LEU A 1 130 ? 6.949 10.602 -9.062 1 95.62 130 LEU A O 1
ATOM 1022 N N . LEU A 1 131 ? 6.402 11.984 -7.434 1 96 131 LEU A N 1
ATOM 1023 C CA . LEU A 1 131 ? 5.938 13.055 -8.305 1 96 131 LEU A CA 1
ATOM 1024 C C . LEU A 1 131 ? 7.035 13.484 -9.273 1 96 131 LEU A C 1
ATOM 1026 O O . LEU A 1 131 ? 6.758 13.828 -10.43 1 96 131 LEU A O 1
ATOM 1030 N N . ASP A 1 132 ? 8.273 13.477 -8.859 1 95.5 132 ASP A N 1
ATOM 1031 C CA . ASP A 1 132 ? 9.391 13.93 -9.688 1 95.5 132 ASP A CA 1
ATOM 1032 C C . ASP A 1 132 ? 9.656 12.953 -10.828 1 95.5 132 ASP A C 1
ATOM 1034 O O . ASP A 1 132 ? 10.391 13.273 -11.766 1 95.5 132 ASP A O 1
ATOM 1038 N N . HIS A 1 133 ? 9.016 11.828 -10.789 1 94.75 133 HIS A N 1
ATOM 1039 C CA . HIS A 1 133 ? 9.242 10.812 -11.812 1 94.75 133 HIS A CA 1
ATOM 1040 C C . HIS A 1 133 ? 8.055 10.711 -12.766 1 94.75 133 HIS A C 1
ATOM 1042 O O . HIS A 1 133 ? 8.031 9.844 -13.641 1 94.75 133 HIS A O 1
ATOM 1048 N N . LEU A 1 134 ? 7.125 11.57 -12.555 1 95.44 134 LEU A N 1
ATOM 1049 C CA . LEU A 1 134 ? 5.914 11.547 -13.367 1 95.44 134 LEU A CA 1
ATOM 1050 C C . LEU A 1 134 ? 5.762 12.836 -14.164 1 95.44 134 LEU A C 1
ATOM 1052 O O . LEU A 1 134 ? 6.07 13.922 -13.656 1 95.44 134 LEU A O 1
ATOM 1056 N N . THR A 1 135 ? 5.262 12.727 -15.383 1 95.38 135 THR A N 1
ATOM 1057 C CA . THR A 1 135 ? 4.82 13.906 -16.109 1 95.38 135 THR A CA 1
ATOM 1058 C C . THR A 1 135 ? 3.5 14.43 -15.547 1 95.38 135 THR A C 1
ATOM 1060 O O . THR A 1 135 ? 2.754 13.68 -14.914 1 95.38 135 THR A O 1
ATOM 1063 N N . PRO A 1 136 ? 3.207 15.688 -15.812 1 94.31 136 PRO A N 1
ATOM 1064 C CA . PRO A 1 136 ? 1.915 16.219 -15.375 1 94.31 136 PRO A CA 1
ATOM 1065 C C . PRO A 1 136 ? 0.732 15.406 -15.898 1 94.31 136 PRO A C 1
ATOM 1067 O O . PRO A 1 136 ? -0.256 15.211 -15.188 1 94.31 136 PRO A O 1
ATOM 1070 N N . GLU A 1 137 ? 0.886 14.891 -17.078 1 94.56 137 GLU A N 1
ATOM 1071 C CA . GLU A 1 137 ? -0.179 14.086 -17.672 1 94.56 137 GLU A CA 1
ATOM 1072 C C . GLU A 1 137 ? -0.32 12.75 -16.938 1 94.56 137 GLU A C 1
ATOM 1074 O O . GLU A 1 137 ? -1.435 12.305 -16.656 1 94.56 137 GLU A O 1
ATOM 1079 N N . GLN A 1 138 ? 0.76 12.125 -16.688 1 95.06 138 GLN A N 1
ATOM 1080 C CA . GLN A 1 138 ? 0.743 10.859 -15.961 1 95.06 138 GLN A CA 1
ATOM 1081 C C . GLN A 1 138 ? 0.109 11.031 -14.578 1 95.06 138 GLN A C 1
ATOM 1083 O O . GLN A 1 138 ? -0.7 10.203 -14.156 1 95.06 138 GLN A O 1
ATOM 1088 N N . LEU A 1 139 ? 0.462 12.117 -13.938 1 95.5 139 LEU A N 1
ATOM 1089 C CA . LEU A 1 139 ? -0.097 12.391 -12.617 1 95.5 139 LEU A CA 1
ATOM 1090 C C . LEU A 1 139 ? -1.603 12.617 -12.703 1 95.5 139 LEU A C 1
ATOM 1092 O O . LEU A 1 139 ? -2.359 12.086 -11.883 1 95.5 139 LEU A O 1
ATOM 1096 N N . ARG A 1 140 ? -1.959 13.383 -13.625 1 95.31 140 ARG A N 1
ATOM 1097 C CA . ARG A 1 140 ? -3.377 13.68 -13.812 1 95.31 140 ARG A CA 1
ATOM 1098 C C . ARG A 1 140 ? -4.176 12.406 -14.07 1 95.31 140 ARG A C 1
ATOM 1100 O O . ARG A 1 140 ? -5.195 12.164 -13.422 1 95.31 140 ARG A O 1
ATOM 1107 N N . VAL A 1 141 ? -3.732 11.586 -14.961 1 95.81 141 VAL A N 1
ATOM 1108 C CA . VAL A 1 141 ? -4.422 10.352 -15.336 1 95.81 141 VAL A CA 1
ATOM 1109 C C . VAL A 1 141 ? -4.449 9.398 -14.148 1 95.81 141 VAL A C 1
ATOM 1111 O O . VAL A 1 141 ? -5.473 8.758 -13.883 1 95.81 141 VAL A O 1
ATOM 1114 N N . MET A 1 142 ? -3.357 9.289 -13.453 1 94.06 142 MET A N 1
ATOM 1115 C CA . MET A 1 142 ? -3.297 8.445 -12.266 1 94.06 142 MET A CA 1
ATOM 1116 C C . MET A 1 142 ? -4.281 8.93 -11.203 1 94.06 142 MET A C 1
ATOM 1118 O O . MET A 1 142 ? -4.984 8.117 -10.594 1 94.06 142 MET A O 1
ATOM 1122 N N . GLY A 1 143 ? -4.305 10.25 -10.992 1 95.19 143 GLY A N 1
ATOM 1123 C CA . GLY A 1 143 ? -5.254 10.828 -10.047 1 95.19 143 GLY A CA 1
ATOM 1124 C C . GLY A 1 143 ? -6.699 10.516 -10.398 1 95.19 143 GLY A C 1
ATOM 1125 O O . GLY A 1 143 ? -7.484 10.125 -9.531 1 95.19 143 GLY A O 1
ATOM 1126 N N . GLU A 1 144 ? -7.004 10.648 -11.625 1 95.5 144 GLU A N 1
ATOM 1127 C CA . GLU A 1 144 ? -8.352 10.352 -12.102 1 95.5 144 GLU A CA 1
ATOM 1128 C C . GLU A 1 144 ? -8.688 8.875 -11.93 1 95.5 144 GLU A C 1
ATOM 1130 O O . GLU A 1 144 ? -9.789 8.531 -11.477 1 95.5 144 GLU A O 1
ATOM 1135 N N . ALA A 1 145 ? -7.789 8.047 -12.289 1 94.69 145 ALA A N 1
ATOM 1136 C CA . ALA A 1 145 ? -7.969 6.602 -12.188 1 94.69 145 ALA A CA 1
ATOM 1137 C C . ALA A 1 145 ? -8.211 6.18 -10.742 1 94.69 145 ALA A C 1
ATOM 1139 O O . ALA A 1 145 ? -9.141 5.422 -10.453 1 94.69 145 ALA A O 1
ATOM 1140 N N . MET A 1 146 ? -7.402 6.711 -9.867 1 94.25 146 MET A N 1
ATOM 1141 C CA . MET A 1 146 ? -7.504 6.32 -8.461 1 94.25 146 MET A CA 1
ATOM 1142 C C . MET A 1 146 ? -8.766 6.895 -7.828 1 94.25 146 MET A C 1
ATOM 1144 O O . MET A 1 146 ? -9.375 6.258 -6.965 1 94.25 146 MET A O 1
ATOM 1148 N N . THR A 1 147 ? -9.148 8.07 -8.273 1 93.44 147 THR A N 1
ATOM 1149 C CA . THR A 1 147 ? -10.414 8.641 -7.812 1 93.44 147 THR A CA 1
ATOM 1150 C C . THR A 1 147 ? -11.578 7.742 -8.211 1 93.44 147 THR A C 1
ATOM 1152 O O . THR A 1 147 ? -12.477 7.492 -7.402 1 93.44 147 THR A O 1
ATOM 1155 N N . ALA A 1 148 ? -11.5 7.23 -9.391 1 92.06 148 ALA A N 1
ATOM 1156 C CA . ALA A 1 148 ? -12.547 6.324 -9.867 1 92.06 148 ALA A CA 1
ATOM 1157 C C . ALA A 1 148 ? -12.602 5.059 -9.016 1 92.06 148 ALA A C 1
ATOM 1159 O O . ALA A 1 148 ? -13.688 4.562 -8.703 1 92.06 148 ALA A O 1
ATOM 1160 N N . VAL A 1 149 ? -11.523 4.535 -8.656 1 92.94 149 VAL A N 1
ATOM 1161 C CA . VAL A 1 149 ? -11.43 3.328 -7.84 1 92.94 149 VAL A CA 1
ATOM 1162 C C . VAL A 1 149 ? -12.023 3.586 -6.461 1 92.94 149 VAL A C 1
ATOM 1164 O O . VAL A 1 149 ? -12.812 2.779 -5.957 1 92.94 149 VAL A O 1
ATOM 1167 N N . VAL A 1 150 ? -11.695 4.715 -5.891 1 91.25 150 VAL A N 1
ATOM 1168 C CA . VAL A 1 150 ? -12.18 5.074 -4.562 1 91.25 150 VAL A CA 1
ATOM 1169 C C . VAL A 1 150 ? -13.703 5.242 -4.598 1 91.25 150 VAL A C 1
ATOM 1171 O O . VAL A 1 150 ? -14.406 4.762 -3.707 1 91.25 150 VAL A O 1
ATOM 1174 N N . GLU A 1 151 ? -14.141 5.828 -5.605 1 89.62 151 GLU A N 1
ATOM 1175 C CA . GLU A 1 151 ? -15.57 6.09 -5.727 1 89.62 151 GLU A CA 1
ATOM 1176 C C . GLU A 1 151 ? -16.359 4.801 -5.945 1 89.62 151 GLU A C 1
ATOM 1178 O O . GLU A 1 151 ? -17.469 4.652 -5.445 1 89.62 151 GLU A O 1
ATOM 1183 N N . ALA A 1 152 ? -15.797 3.9 -6.676 1 86.94 152 ALA A N 1
ATOM 1184 C CA . ALA A 1 152 ? -16.453 2.625 -6.934 1 86.94 152 ALA A CA 1
ATOM 1185 C C . ALA A 1 152 ? -16.578 1.799 -5.656 1 86.94 152 ALA A C 1
ATOM 1187 O O . ALA A 1 152 ? -17.562 1.081 -5.457 1 86.94 152 ALA A O 1
ATOM 1188 N N . GLU A 1 153 ? -15.578 1.812 -4.824 1 79.75 153 GLU A N 1
ATOM 1189 C CA . GLU A 1 153 ? -15.57 1.047 -3.584 1 79.75 153 GLU A CA 1
ATOM 1190 C C . GLU A 1 153 ? -16.547 1.634 -2.566 1 79.75 153 GLU A C 1
ATOM 1192 O O . GLU A 1 153 ? -17.125 0.903 -1.759 1 79.75 153 GLU A O 1
ATOM 1197 N N . CYS A 1 154 ? -16.609 2.883 -2.531 1 67.25 154 CYS A N 1
ATOM 1198 C CA . CYS A 1 154 ? -17.547 3.549 -1.639 1 67.25 154 CYS A CA 1
ATOM 1199 C C . CYS A 1 154 ? -18.984 3.229 -2.027 1 67.25 154 CYS A C 1
ATOM 1201 O O . CYS A 1 154 ? -19.859 3.15 -1.165 1 67.25 154 CYS A O 1
ATOM 1203 N N . ALA A 1 155 ? -19.203 3.049 -3.227 1 60.62 155 ALA A N 1
ATOM 1204 C CA . ALA A 1 155 ? -20.547 2.719 -3.686 1 60.62 155 ALA A CA 1
ATOM 1205 C C . ALA A 1 155 ? -20.938 1.298 -3.285 1 60.62 155 ALA A C 1
ATOM 1207 O O . ALA A 1 155 ? -22.109 1.016 -3.02 1 60.62 155 ALA A O 1
ATOM 1208 N N . GLU A 1 156 ? -20.016 0.35 -3.301 1 54.75 156 GLU A N 1
ATOM 1209 C CA . GLU A 1 156 ? -20.312 -1.044 -2.986 1 54.75 156 GLU A CA 1
ATOM 1210 C C . GLU A 1 156 ? -20.406 -1.264 -1.479 1 54.75 156 GLU A C 1
ATOM 1212 O O . GLU A 1 156 ? -20.875 -2.312 -1.024 1 54.75 156 GLU A O 1
ATOM 1217 N N . THR A 1 157 ? -19.703 -0.557 -0.594 1 53.78 157 THR A N 1
ATOM 1218 C CA . THR A 1 157 ? -19.828 -0.755 0.846 1 53.78 157 THR A CA 1
ATOM 1219 C C . THR A 1 157 ? -21.141 -0.188 1.359 1 53.78 157 THR A C 1
ATOM 1221 O O . THR A 1 157 ? -21.344 1.028 1.368 1 53.78 157 THR A O 1
ATOM 1224 N N . PRO A 1 158 ? -22.188 -0.84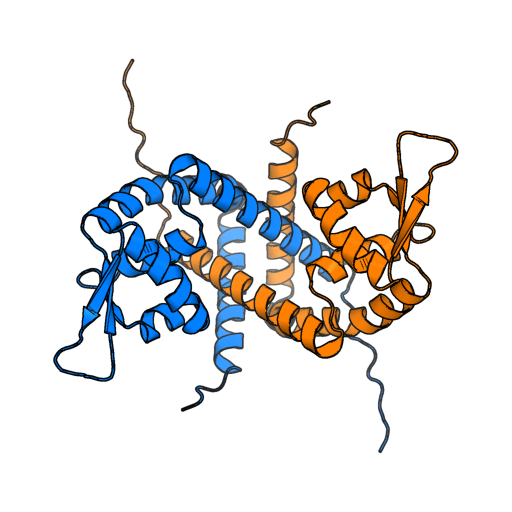 1.301 1 42.34 158 PRO A N 1
ATOM 1225 C CA . PRO A 1 158 ? -23.438 -0.314 1.848 1 42.34 158 PRO A CA 1
ATOM 1226 C C . PRO A 1 158 ? -23.266 0.32 3.227 1 42.34 158 PRO A C 1
ATOM 1228 O O . PRO A 1 158 ? -22.359 -0.058 3.971 1 42.34 158 PRO A O 1
ATOM 1231 N N . HIS A 1 159 ? -23.547 1.693 3.41 1 37.66 159 HIS A N 1
ATOM 1232 C CA . HIS A 1 159 ? -23.812 2.297 4.711 1 37.66 159 HIS A CA 1
ATOM 1233 C C . HIS A 1 159 ? -24.516 1.316 5.637 1 37.66 159 HIS A C 1
ATOM 1235 O O . HIS A 1 159 ? -25.656 0.916 5.371 1 37.66 159 HIS A O 1
ATOM 1241 N N . ARG A 1 160 ? -23.938 0.304 6.238 1 32.41 160 ARG A N 1
ATOM 1242 C CA . ARG A 1 160 ? -24.797 -0.211 7.309 1 32.41 160 ARG A CA 1
ATOM 1243 C C . ARG A 1 160 ? -25.375 0.926 8.133 1 32.41 160 ARG A C 1
ATOM 1245 O O . ARG A 1 160 ? -24.656 1.654 8.812 1 32.41 160 ARG A O 1
ATOM 1252 N N . HIS A 1 161 ? -26.344 1.688 7.605 1 22.8 161 HIS A N 1
ATOM 1253 C CA . HIS A 1 161 ? -27.312 2.242 8.555 1 22.8 161 HIS A CA 1
ATOM 1254 C C . HIS A 1 161 ? -27.656 1.231 9.641 1 22.8 161 HIS A C 1
ATOM 1256 O O . HIS A 1 161 ? -27.906 0.059 9.352 1 22.8 161 HIS A O 1
ATOM 1262 N N . MET B 1 1 ? 27.797 30.594 5.867 1 38.31 1 MET B N 1
ATOM 1263 C CA . MET B 1 1 ? 27.172 29.453 5.203 1 38.31 1 MET B CA 1
ATOM 1264 C C . MET B 1 1 ? 25.656 29.641 5.141 1 38.31 1 MET B C 1
ATOM 1266 O O . MET B 1 1 ? 25 29.75 6.176 1 38.31 1 MET B O 1
ATOM 1270 N N . SER B 1 2 ? 25.031 30.453 4.305 1 39.84 2 SER B N 1
ATOM 1271 C CA . SER B 1 2 ? 23.625 30.859 4.184 1 39.84 2 SER B CA 1
ATOM 1272 C C . SER B 1 2 ? 22.688 29.672 4.293 1 39.84 2 SER B C 1
ATOM 1274 O O . SER B 1 2 ? 22.812 28.703 3.523 1 39.84 2 SER B O 1
ATOM 1276 N N . ASN B 1 3 ? 22.328 29.172 5.438 1 43.94 3 ASN B N 1
ATOM 1277 C CA . ASN B 1 3 ? 21.312 28.188 5.812 1 43.94 3 ASN B CA 1
ATOM 1278 C C . ASN B 1 3 ? 20.062 28.312 4.949 1 43.94 3 ASN B C 1
ATOM 1280 O O . ASN B 1 3 ? 19.156 29.078 5.273 1 43.94 3 ASN B O 1
ATOM 1284 N N . THR B 1 4 ? 20.078 28.594 3.643 1 46.94 4 THR B N 1
ATOM 1285 C CA . THR B 1 4 ? 18.953 28.828 2.746 1 46.94 4 THR B CA 1
ATOM 1286 C C . THR B 1 4 ? 17.812 27.844 3.033 1 46.94 4 THR B C 1
ATOM 1288 O O . THR B 1 4 ? 17.953 26.641 2.77 1 46.94 4 THR B O 1
ATOM 1291 N N . THR B 1 5 ? 17.109 27.938 4.117 1 55.72 5 THR B N 1
ATOM 1292 C CA . THR B 1 5 ? 15.922 27.203 4.531 1 55.72 5 THR B CA 1
ATOM 1293 C C . THR B 1 5 ? 14.969 27.016 3.354 1 55.72 5 THR B C 1
ATOM 1295 O O . THR B 1 5 ? 14.297 27.953 2.934 1 55.72 5 THR B O 1
ATOM 1298 N N . THR B 1 6 ? 15.344 26.375 2.26 1 68.69 6 THR B N 1
ATOM 1299 C CA . THR B 1 6 ? 14.555 26.188 1.045 1 68.69 6 THR B CA 1
ATOM 1300 C C . THR B 1 6 ? 13.125 25.781 1.383 1 68.69 6 THR B C 1
ATOM 1302 O O . THR B 1 6 ? 12.906 24.906 2.227 1 68.69 6 THR B O 1
ATOM 1305 N N . GLU B 1 7 ? 12.141 26.703 1.207 1 85.62 7 GLU B N 1
ATOM 1306 C CA . GLU B 1 7 ? 10.703 26.484 1.362 1 85.62 7 GLU B CA 1
ATOM 1307 C C . GLU B 1 7 ? 10.281 25.141 0.809 1 85.62 7 GLU B C 1
ATOM 1309 O O . GLU B 1 7 ? 10.734 24.734 -0.264 1 85.62 7 GLU B O 1
ATOM 1314 N N . PRO B 1 8 ? 9.625 24.359 1.687 1 89.62 8 PRO B N 1
ATOM 1315 C CA . PRO B 1 8 ? 9.156 23.078 1.184 1 89.62 8 PRO B CA 1
ATOM 1316 C C . PRO B 1 8 ? 8.43 23.188 -0.156 1 89.62 8 PRO B C 1
ATOM 1318 O O . PRO B 1 8 ? 7.805 24.219 -0.434 1 89.62 8 PRO B O 1
ATOM 1321 N N . ARG B 1 9 ? 8.688 22.438 -1.097 1 92.25 9 ARG B N 1
ATOM 1322 C CA . ARG B 1 9 ? 7.953 22.344 -2.354 1 92.25 9 ARG B CA 1
ATOM 1323 C C . ARG B 1 9 ? 6.562 21.75 -2.131 1 92.25 9 ARG B C 1
ATOM 1325 O O . ARG B 1 9 ? 6.297 20.609 -2.516 1 92.25 9 ARG B O 1
ATOM 1332 N N . TRP B 1 10 ? 5.766 22.453 -1.583 1 95.38 10 TRP B N 1
ATOM 1333 C CA . TRP B 1 10 ? 4.426 22 -1.229 1 95.38 10 TRP B CA 1
ATOM 1334 C C . TRP B 1 10 ? 3.693 21.469 -2.453 1 95.38 10 TRP B C 1
ATOM 1336 O O . TRP B 1 10 ? 3.902 21.938 -3.57 1 95.38 10 TRP B O 1
ATOM 1346 N N . LEU B 1 11 ? 2.863 20.531 -2.189 1 94.56 11 LEU B N 1
ATOM 1347 C CA . LEU B 1 11 ? 2.043 20 -3.273 1 94.56 11 LEU B CA 1
ATOM 1348 C C . LEU B 1 11 ? 1.01 21.016 -3.725 1 94.56 11 LEU B C 1
ATOM 1350 O O . LEU B 1 11 ? 0.41 21.703 -2.896 1 94.56 11 LEU B O 1
ATOM 1354 N N . THR B 1 12 ? 0.912 21.156 -5.055 1 95.31 12 THR B N 1
ATOM 1355 C CA . THR B 1 12 ? -0.195 21.953 -5.566 1 95.31 12 THR B CA 1
ATOM 1356 C C . THR B 1 12 ? -1.534 21.312 -5.23 1 95.31 12 THR B C 1
ATOM 1358 O O . THR B 1 12 ? -1.58 20.141 -4.82 1 95.31 12 THR B O 1
ATOM 1361 N N . ALA B 1 13 ? -2.65 22.047 -5.344 1 92.94 13 ALA B N 1
ATOM 1362 C CA . ALA B 1 13 ? -3.984 21.516 -5.055 1 92.94 13 ALA B CA 1
ATOM 1363 C C . ALA B 1 13 ? -4.27 20.266 -5.875 1 92.94 13 ALA B C 1
ATOM 1365 O O . ALA B 1 13 ? -4.789 19.281 -5.355 1 92.94 13 ALA B O 1
ATOM 1366 N N . ASP B 1 14 ? -3.875 20.312 -7.148 1 92.44 14 ASP B N 1
ATOM 1367 C CA . ASP B 1 14 ? -4.098 19.172 -8.031 1 92.44 14 ASP B CA 1
ATOM 1368 C C . ASP B 1 14 ? -3.24 17.984 -7.617 1 92.44 14 ASP B C 1
ATOM 1370 O O . ASP B 1 14 ? -3.703 16.828 -7.645 1 92.44 14 ASP B O 1
ATOM 1374 N N . GLU B 1 15 ? -2.025 18.281 -7.227 1 94.75 15 GLU B N 1
ATOM 1375 C CA . GLU B 1 15 ? -1.125 17.219 -6.77 1 94.75 15 GLU B CA 1
ATOM 1376 C C . GLU B 1 15 ? -1.642 16.578 -5.488 1 94.75 15 GLU B C 1
ATOM 1378 O O . GLU B 1 15 ? -1.568 15.352 -5.332 1 94.75 15 GLU B O 1
ATOM 1383 N N . GLN B 1 16 ? -2.182 17.422 -4.625 1 92.94 16 GLN B N 1
ATOM 1384 C CA . GLN B 1 16 ? -2.705 16.922 -3.355 1 92.94 16 GLN B CA 1
ATOM 1385 C C . GLN B 1 16 ? -3.906 16.016 -3.572 1 92.94 16 GLN B C 1
ATOM 1387 O O . GLN B 1 16 ? -4.012 14.953 -2.941 1 92.94 16 GLN B O 1
ATOM 1392 N N . VAL B 1 17 ? -4.754 16.438 -4.441 1 90.56 17 VAL B N 1
ATOM 1393 C CA . VAL B 1 17 ? -5.941 15.641 -4.742 1 90.56 17 VAL B CA 1
ATOM 1394 C C . VAL B 1 17 ? -5.527 14.289 -5.309 1 90.56 17 VAL B C 1
ATOM 1396 O O . VAL B 1 17 ? -6.027 13.25 -4.875 1 90.56 17 VAL B O 1
ATOM 1399 N N . SER B 1 18 ? -4.625 14.266 -6.246 1 93.5 18 SER B N 1
ATOM 1400 C CA . SER B 1 18 ? -4.156 13.031 -6.867 1 93.5 18 SER B CA 1
ATOM 1401 C C . SER B 1 18 ? -3.445 12.133 -5.859 1 93.5 18 SER B C 1
ATOM 1403 O O . SER B 1 18 ? -3.654 10.922 -5.848 1 93.5 18 SER B O 1
ATOM 1405 N N . TRP B 1 19 ? -2.611 12.742 -5.012 1 93.25 19 TRP B N 1
ATOM 1406 C CA . TRP B 1 19 ? -1.874 12 -3.998 1 93.25 19 TRP B CA 1
ATOM 1407 C C . TRP B 1 19 ? -2.828 11.344 -3.002 1 93.25 19 TRP B C 1
ATOM 1409 O O . TRP B 1 19 ? -2.691 10.156 -2.689 1 93.25 19 TRP B O 1
ATOM 1419 N N . ARG B 1 20 ? -3.799 12.078 -2.568 1 89.44 20 ARG B N 1
ATOM 1420 C CA . ARG B 1 20 ? -4.754 11.555 -1.598 1 89.44 20 ARG B CA 1
ATOM 1421 C C . ARG B 1 20 ? -5.574 10.414 -2.199 1 89.44 20 ARG B C 1
ATOM 1423 O O . ARG B 1 20 ? -5.848 9.414 -1.529 1 89.44 20 ARG B O 1
ATOM 1430 N N . ALA B 1 21 ? -5.957 10.586 -3.438 1 91.5 21 ALA B N 1
ATOM 1431 C CA . ALA B 1 21 ? -6.676 9.516 -4.125 1 91.5 21 ALA B CA 1
ATOM 1432 C C . ALA B 1 21 ? -5.82 8.258 -4.227 1 91.5 21 ALA B C 1
ATOM 1434 O O . ALA B 1 21 ? -6.316 7.145 -4.027 1 91.5 21 ALA B O 1
ATOM 1435 N N . PHE B 1 22 ? -4.598 8.5 -4.559 1 91.5 22 PHE B N 1
ATOM 1436 C CA . PHE B 1 22 ? -3.658 7.395 -4.699 1 91.5 22 PHE B CA 1
ATOM 1437 C C . PHE B 1 22 ? -3.508 6.645 -3.381 1 91.5 22 PHE B C 1
ATOM 1439 O O . PHE B 1 22 ? -3.613 5.418 -3.344 1 91.5 22 PHE B O 1
ATOM 1446 N N . VAL B 1 23 ? -3.26 7.312 -2.326 1 90.75 23 VAL B N 1
ATOM 1447 C CA . VAL B 1 23 ? -3.059 6.711 -1.012 1 90.75 23 VAL B CA 1
ATOM 1448 C C . VAL B 1 23 ? -4.316 5.961 -0.587 1 90.75 23 VAL B C 1
ATOM 1450 O O . VAL B 1 23 ? -4.246 4.809 -0.157 1 90.75 23 VAL B O 1
ATOM 1453 N N . THR B 1 24 ? -5.469 6.629 -0.749 1 89.38 24 THR B N 1
ATOM 1454 C CA . THR B 1 24 ? -6.738 6.031 -0.346 1 89.38 24 THR B CA 1
ATOM 1455 C C . THR B 1 24 ? -7.02 4.766 -1.153 1 89.38 24 THR B C 1
ATOM 1457 O O . THR B 1 24 ? -7.367 3.727 -0.588 1 89.38 24 THR B O 1
ATOM 1460 N N . ALA B 1 25 ? -6.84 4.844 -2.418 1 91.62 25 ALA B N 1
ATOM 1461 C CA . ALA B 1 25 ? -7.105 3.705 -3.293 1 91.62 25 ALA B CA 1
ATOM 1462 C C . ALA B 1 25 ? -6.199 2.527 -2.951 1 91.62 25 ALA B C 1
ATOM 1464 O O . ALA B 1 25 ? -6.652 1.384 -2.891 1 91.62 25 ALA B O 1
ATOM 1465 N N . MET B 1 26 ? -4.984 2.84 -2.756 1 90.38 26 MET B N 1
ATOM 1466 C CA . MET B 1 26 ? -4.027 1.779 -2.457 1 90.38 26 MET B CA 1
ATOM 1467 C C . MET B 1 26 ? -4.352 1.112 -1.124 1 90.38 26 MET B C 1
ATOM 1469 O O . MET B 1 26 ? -4.277 -0.112 -1.004 1 90.38 26 MET B O 1
ATOM 1473 N N . THR B 1 27 ? -4.641 1.885 -0.124 1 87.5 27 THR B N 1
ATOM 1474 C CA . THR B 1 27 ? -5 1.357 1.188 1 87.5 27 THR B CA 1
ATOM 1475 C C . THR B 1 27 ? -6.223 0.449 1.093 1 87.5 27 THR B C 1
ATOM 1477 O O . THR B 1 27 ? -6.215 -0.669 1.612 1 87.5 27 THR B O 1
ATOM 1480 N N . MET B 1 28 ? -7.184 0.9 0.397 1 88.88 28 MET B N 1
ATOM 1481 C CA . MET B 1 28 ? -8.414 0.134 0.22 1 88.88 28 MET B CA 1
ATOM 1482 C C . MET B 1 28 ? -8.148 -1.148 -0.561 1 88.88 28 MET B C 1
ATOM 1484 O O . MET B 1 28 ? -8.617 -2.223 -0.177 1 88.88 28 MET B O 1
ATOM 1488 N N . LEU B 1 29 ? -7.441 -0.995 -1.636 1 91.88 29 LEU B N 1
ATOM 1489 C CA . LEU B 1 29 ? -7.148 -2.135 -2.5 1 91.88 29 LEU B CA 1
ATOM 1490 C C . LEU B 1 29 ? -6.371 -3.205 -1.742 1 91.88 29 LEU B C 1
ATOM 1492 O O . LEU B 1 29 ? -6.734 -4.383 -1.773 1 91.88 29 LEU B O 1
ATOM 1496 N N . SER B 1 30 ? -5.312 -2.82 -1.1 1 91.44 30 SER B N 1
ATOM 1497 C CA . SER B 1 30 ? -4.492 -3.762 -0.344 1 91.44 30 SER B CA 1
ATOM 1498 C C . SER B 1 30 ? -5.316 -4.48 0.719 1 91.44 30 SER B C 1
ATOM 1500 O O . SER B 1 30 ? -5.195 -5.695 0.888 1 91.44 30 SER B O 1
ATOM 1502 N N . ARG B 1 31 ? -6.133 -3.789 1.418 1 89.38 31 ARG B N 1
ATOM 1503 C CA . ARG B 1 31 ? -6.98 -4.359 2.461 1 89.38 31 ARG B CA 1
ATOM 1504 C C . ARG B 1 31 ? -7.953 -5.379 1.877 1 89.38 31 ARG B C 1
ATOM 1506 O O . ARG B 1 31 ? -8.109 -6.477 2.414 1 89.38 31 ARG B O 1
ATOM 1513 N N . GLN B 1 32 ? -8.547 -4.957 0.82 1 92.25 32 GLN B N 1
ATOM 1514 C CA . GLN B 1 32 ? -9.547 -5.828 0.201 1 92.25 32 GLN B CA 1
ATOM 1515 C C . GLN B 1 32 ? -8.898 -7.098 -0.345 1 92.25 32 GLN B C 1
ATOM 1517 O O . GLN B 1 32 ? -9.398 -8.203 -0.117 1 92.25 32 GLN B O 1
ATOM 1522 N N . LEU B 1 33 ? -7.832 -6.949 -1.075 1 95.19 33 LEU B N 1
ATOM 1523 C CA . LEU B 1 33 ? -7.141 -8.109 -1.627 1 95.19 33 LEU B CA 1
ATOM 1524 C C . LEU B 1 33 ? -6.699 -9.055 -0.517 1 95.19 33 LEU B C 1
ATOM 1526 O O . LEU B 1 33 ? -6.883 -10.273 -0.625 1 95.19 33 LEU B O 1
ATOM 1530 N N . ASN B 1 34 ? -6.16 -8.477 0.523 1 95.31 34 ASN B N 1
ATOM 1531 C CA . ASN B 1 34 ? -5.691 -9.312 1.627 1 95.31 34 ASN B CA 1
ATOM 1532 C C . ASN B 1 34 ? -6.848 -10.023 2.324 1 95.31 34 ASN B C 1
ATOM 1534 O O . ASN B 1 34 ? -6.762 -11.219 2.615 1 95.31 34 ASN B O 1
ATOM 1538 N N . ALA B 1 35 ? -7.902 -9.312 2.568 1 94.25 35 ALA B N 1
ATOM 1539 C CA . ALA B 1 35 ? -9.062 -9.891 3.244 1 94.25 35 ALA B CA 1
ATOM 1540 C C . ALA B 1 35 ? -9.641 -11.055 2.441 1 94.25 35 ALA B C 1
ATOM 1542 O O . ALA B 1 35 ? -9.953 -12.109 3.002 1 94.25 35 ALA B O 1
ATOM 1543 N N . GLU B 1 36 ? -9.773 -10.867 1.192 1 96.06 36 GLU B N 1
ATOM 1544 C CA . GLU B 1 36 ? -10.336 -11.898 0.327 1 96.06 36 GLU B CA 1
ATOM 1545 C C . GLU B 1 36 ? -9.414 -13.109 0.238 1 96.06 36 GLU B C 1
ATOM 1547 O O . GLU B 1 36 ? -9.875 -14.25 0.261 1 96.06 36 GLU B O 1
ATOM 1552 N N . MET B 1 37 ? -8.125 -12.852 0.177 1 96.81 37 MET B N 1
ATOM 1553 C CA . MET B 1 37 ? -7.141 -13.93 0.104 1 96.81 37 MET B CA 1
ATOM 1554 C C . MET B 1 37 ? -7.129 -14.742 1.394 1 96.81 37 MET B C 1
ATOM 1556 O O . MET B 1 37 ? -7.148 -15.969 1.356 1 96.81 37 MET B O 1
ATOM 1560 N N . LEU B 1 38 ? -7.176 -14.062 2.48 1 96.44 38 LEU B N 1
ATOM 1561 C CA . LEU B 1 38 ? -7.195 -14.727 3.779 1 96.44 38 LEU B CA 1
ATOM 1562 C C . LEU B 1 38 ? -8.477 -15.539 3.957 1 96.44 38 LEU B C 1
ATOM 1564 O O . LEU B 1 38 ? -8.43 -16.703 4.375 1 96.44 38 LEU B O 1
ATOM 1568 N N . SER B 1 39 ? -9.555 -14.922 3.604 1 97 39 SER B N 1
ATOM 1569 C CA . SER B 1 39 ? -10.852 -15.555 3.787 1 97 39 SER B CA 1
ATOM 1570 C C . SER B 1 39 ? -10.984 -16.812 2.928 1 97 39 SER B C 1
ATOM 1572 O O . SER B 1 39 ? -11.445 -17.844 3.402 1 97 39 SER B O 1
ATOM 1574 N N . ALA B 1 40 ? -10.539 -16.781 1.731 1 96.75 40 ALA B N 1
ATOM 1575 C CA . ALA B 1 40 ? -10.773 -17.859 0.774 1 96.75 40 ALA B CA 1
ATOM 1576 C C . ALA B 1 40 ? -9.703 -18.938 0.896 1 96.75 40 ALA B C 1
ATOM 1578 O O . ALA B 1 40 ? -9.977 -20.109 0.668 1 96.75 40 ALA B O 1
ATOM 1579 N N . HIS B 1 41 ? -8.469 -18.516 1.325 1 96.81 41 HIS B N 1
ATOM 1580 C CA . HIS B 1 41 ? -7.383 -19.484 1.163 1 96.81 41 HIS B CA 1
ATOM 1581 C C . HIS B 1 41 ? -6.504 -19.531 2.408 1 96.81 41 HIS B C 1
ATOM 1583 O O . HIS B 1 41 ? -5.551 -20.312 2.467 1 96.81 41 HIS B O 1
ATOM 1589 N N . ASP B 1 42 ? -6.793 -18.703 3.338 1 95.81 42 ASP B N 1
ATOM 1590 C CA . ASP B 1 42 ? -5.961 -18.594 4.535 1 95.81 42 ASP B CA 1
ATOM 1591 C C . ASP B 1 42 ? -4.512 -18.266 4.172 1 95.81 42 ASP B C 1
ATOM 1593 O O . ASP B 1 42 ? -3.584 -18.875 4.703 1 95.81 42 ASP B O 1
ATOM 1597 N N . LEU B 1 43 ? -4.312 -17.438 3.193 1 96 43 LEU B N 1
ATOM 1598 C CA . LEU B 1 43 ? -3.029 -16.922 2.723 1 96 43 LEU B CA 1
ATOM 1599 C C . LEU B 1 43 ? -3.02 -15.391 2.729 1 96 43 LEU B C 1
ATOM 1601 O O . LEU B 1 43 ? -3.955 -14.758 2.232 1 96 43 LEU B O 1
ATOM 1605 N N . SER B 1 44 ? -2.047 -14.797 3.354 1 95.25 44 SER B N 1
ATOM 1606 C CA . SER B 1 44 ? -1.879 -13.359 3.203 1 95.25 44 SER B CA 1
ATOM 1607 C C . SER B 1 44 ? -1.349 -13.008 1.818 1 95.25 44 SER B C 1
ATOM 1609 O O . SER B 1 44 ? -0.806 -13.859 1.119 1 95.25 44 SER B O 1
ATOM 1611 N N . MET B 1 45 ? -1.435 -11.773 1.523 1 94.12 45 MET B N 1
ATOM 1612 C CA . MET B 1 45 ? -0.908 -11.352 0.229 1 94.12 45 MET B CA 1
ATOM 1613 C C . MET B 1 45 ? 0.612 -11.469 0.195 1 94.12 45 MET B C 1
ATOM 1615 O O . MET B 1 45 ? 1.192 -11.75 -0.856 1 94.12 45 MET B O 1
ATOM 1619 N N . ASP B 1 46 ? 1.225 -11.344 1.344 1 93 46 ASP B N 1
ATOM 1620 C CA . ASP B 1 46 ? 2.67 -11.547 1.418 1 93 46 ASP B CA 1
ATOM 1621 C C . ASP B 1 46 ? 3.039 -13 1.157 1 93 46 ASP B C 1
ATOM 1623 O O . ASP B 1 46 ? 4.004 -13.289 0.444 1 93 46 ASP B O 1
ATOM 1627 N N . ASP B 1 47 ? 2.283 -13.891 1.739 1 95.44 47 ASP B N 1
ATOM 1628 C CA . ASP B 1 47 ? 2.482 -15.32 1.491 1 95.44 47 ASP B CA 1
ATOM 1629 C C . ASP B 1 47 ? 2.229 -15.656 0.025 1 95.44 47 ASP B C 1
ATOM 1631 O O . ASP B 1 47 ? 3.008 -16.391 -0.591 1 95.44 47 ASP B O 1
ATOM 1635 N N . TYR B 1 48 ? 1.191 -15.133 -0.466 1 96.38 48 TYR B N 1
ATOM 1636 C CA . TYR B 1 48 ? 0.824 -15.352 -1.859 1 96.38 48 TYR B CA 1
ATOM 1637 C C . TYR B 1 48 ? 1.944 -14.922 -2.797 1 96.38 48 TYR B C 1
ATOM 1639 O O . TYR B 1 48 ? 2.258 -15.617 -3.764 1 96.38 48 TYR B O 1
ATOM 1647 N N . ALA B 1 49 ? 2.514 -13.789 -2.545 1 94.44 49 ALA B N 1
ATOM 1648 C CA . ALA B 1 49 ? 3.576 -13.258 -3.395 1 94.44 49 ALA B CA 1
ATOM 1649 C C . ALA B 1 49 ? 4.758 -14.219 -3.461 1 94.44 49 ALA B C 1
ATOM 1651 O O . ALA B 1 49 ? 5.324 -14.445 -4.535 1 94.44 49 ALA B O 1
ATOM 1652 N N . ILE B 1 50 ? 5.105 -14.789 -2.352 1 95.56 50 ILE B N 1
ATOM 1653 C CA . ILE B 1 50 ? 6.207 -15.75 -2.305 1 95.56 50 ILE B CA 1
ATOM 1654 C C . ILE B 1 50 ? 5.859 -16.969 -3.148 1 95.56 50 ILE B C 1
ATOM 1656 O O . ILE B 1 50 ? 6.648 -17.391 -3.998 1 95.56 50 ILE B O 1
ATOM 1660 N N . LEU B 1 51 ? 4.711 -17.516 -2.939 1 97.38 51 LEU B N 1
ATOM 1661 C CA . LEU B 1 51 ? 4.281 -18.703 -3.676 1 97.38 51 LEU B CA 1
ATOM 1662 C C . LEU B 1 51 ? 4.195 -18.406 -5.168 1 97.38 51 LEU B C 1
ATOM 1664 O O . LEU B 1 51 ? 4.57 -19.25 -5.992 1 97.38 51 LEU B O 1
ATOM 1668 N N . ALA B 1 52 ? 3.695 -17.281 -5.484 1 95.88 52 ALA B N 1
ATOM 1669 C CA . ALA B 1 52 ? 3.539 -16.906 -6.883 1 95.88 52 ALA B CA 1
ATOM 1670 C C . ALA B 1 52 ? 4.891 -16.812 -7.586 1 95.88 52 ALA B C 1
ATOM 1672 O O . ALA B 1 52 ? 5.059 -17.328 -8.695 1 95.88 52 ALA B O 1
ATOM 1673 N N . MET B 1 53 ? 5.824 -16.172 -6.926 1 95.06 53 MET B N 1
ATOM 1674 C CA . MET B 1 53 ? 7.152 -16.047 -7.52 1 95.06 53 MET B CA 1
ATOM 1675 C C . MET B 1 53 ? 7.797 -17.422 -7.715 1 95.06 53 MET B C 1
ATOM 1677 O O . MET B 1 53 ? 8.398 -17.672 -8.758 1 95.06 53 MET B O 1
ATOM 1681 N N . LEU B 1 54 ? 7.633 -18.266 -6.758 1 96.69 54 LEU B N 1
ATOM 1682 C CA . LEU B 1 54 ? 8.203 -19.594 -6.863 1 96.69 54 LEU B CA 1
ATOM 1683 C C . LEU B 1 54 ? 7.5 -20.406 -7.953 1 96.69 54 LEU B C 1
ATOM 1685 O O . LEU B 1 54 ? 8.148 -21.156 -8.695 1 96.69 54 LEU B O 1
ATOM 1689 N N . SER B 1 55 ? 6.238 -20.266 -8.039 1 96.56 55 SER B N 1
ATOM 1690 C CA . SER B 1 55 ? 5.461 -21.016 -9.023 1 96.56 55 SER B CA 1
ATOM 1691 C C . SER B 1 55 ? 5.859 -20.641 -10.445 1 96.56 55 SER B C 1
ATOM 1693 O O . SER B 1 55 ? 5.695 -21.438 -11.367 1 96.56 55 SER B O 1
ATOM 1695 N N . GLU B 1 56 ? 6.344 -19.453 -10.625 1 94.38 56 GLU B N 1
ATOM 1696 C CA . GLU B 1 56 ? 6.73 -18.969 -11.945 1 94.38 56 GLU B CA 1
ATOM 1697 C C . GLU B 1 56 ? 8.188 -19.281 -12.242 1 94.38 56 GLU B C 1
ATOM 1699 O O . GLU B 1 56 ? 8.633 -19.172 -13.391 1 94.38 56 GLU B O 1
ATOM 1704 N N . ALA B 1 57 ? 8.93 -19.641 -11.266 1 95.19 57 ALA B N 1
ATOM 1705 C CA . ALA B 1 57 ? 10.359 -19.906 -11.414 1 95.19 57 ALA B CA 1
ATOM 1706 C C . ALA B 1 57 ? 10.609 -21.266 -12.047 1 95.19 57 ALA B C 1
ATOM 1708 O O . ALA B 1 57 ? 9.82 -22.203 -11.867 1 95.19 57 ALA B O 1
ATOM 1709 N N . PRO B 1 58 ? 11.727 -21.312 -12.75 1 92.75 58 PRO B N 1
ATOM 1710 C CA . PRO B 1 58 ? 12.102 -22.641 -13.242 1 92.75 58 PRO B CA 1
ATOM 1711 C C . PRO B 1 58 ? 12.219 -23.672 -12.125 1 92.75 58 PRO B C 1
ATOM 1713 O O . PRO B 1 58 ? 12.812 -23.406 -11.086 1 92.75 58 PRO B O 1
ATOM 1716 N N . GLU B 1 59 ? 11.586 -24.828 -12.305 1 92.5 59 GLU B N 1
ATOM 1717 C CA . GLU B 1 59 ? 11.609 -25.953 -11.383 1 92.5 59 GLU B CA 1
ATOM 1718 C C . GLU B 1 59 ? 10.953 -25.594 -10.055 1 92.5 59 GLU B C 1
ATOM 1720 O O . GLU B 1 59 ? 11.117 -26.312 -9.062 1 92.5 59 GLU B O 1
ATOM 1725 N N . GLY B 1 60 ? 10.352 -24.422 -9.945 1 96.06 60 GLY B N 1
ATOM 1726 C CA . GLY B 1 60 ? 9.625 -24.016 -8.758 1 96.06 60 GLY B CA 1
ATOM 1727 C C . GLY B 1 60 ? 10.531 -23.609 -7.609 1 96.06 60 GLY B C 1
ATOM 1728 O O . GLY B 1 60 ? 10.172 -23.75 -6.441 1 96.06 60 GLY B O 1
ATOM 1729 N N . ARG B 1 61 ? 11.734 -23.172 -7.945 1 95.19 61 ARG B N 1
ATOM 1730 C CA . ARG B 1 61 ? 12.648 -22.812 -6.871 1 95.19 61 ARG B CA 1
ATOM 1731 C C . ARG B 1 61 ? 13.445 -21.562 -7.227 1 95.19 61 ARG B C 1
ATOM 1733 O O . ARG B 1 61 ? 13.664 -21.266 -8.406 1 95.19 61 ARG B O 1
ATOM 1740 N N . LEU B 1 62 ? 13.789 -20.734 -6.238 1 95.12 62 LEU B N 1
ATOM 1741 C CA . LEU B 1 62 ? 14.625 -19.547 -6.324 1 95.12 62 LEU B CA 1
ATOM 1742 C C . LEU B 1 62 ? 15.586 -19.469 -5.137 1 95.12 62 LEU B C 1
ATOM 1744 O O . LEU B 1 62 ? 15.258 -19.922 -4.039 1 95.12 62 LEU B O 1
ATOM 1748 N N . ARG B 1 63 ? 16.766 -18.859 -5.457 1 92.69 63 ARG B N 1
ATOM 1749 C CA . ARG B 1 63 ? 17.594 -18.516 -4.312 1 92.69 63 ARG B CA 1
ATOM 1750 C C . ARG B 1 63 ? 16.922 -17.484 -3.432 1 92.69 63 ARG B C 1
ATOM 1752 O O . ARG B 1 63 ? 16.188 -16.625 -3.932 1 92.69 63 ARG B O 1
ATOM 1759 N N . PHE B 1 64 ? 17.234 -17.578 -2.121 1 91.44 64 PHE B N 1
ATOM 1760 C CA . PHE B 1 64 ? 16.609 -16.641 -1.199 1 91.44 64 PHE B CA 1
ATOM 1761 C C . PHE B 1 64 ? 16.938 -15.195 -1.581 1 91.44 64 PHE B C 1
ATOM 1763 O O . PHE B 1 64 ? 16.078 -14.32 -1.519 1 91.44 64 PHE B O 1
ATOM 1770 N N . GLY B 1 65 ? 18.109 -14.969 -2.018 1 89.88 65 GLY B N 1
ATOM 1771 C CA . GLY B 1 65 ? 18.5 -13.641 -2.467 1 89.88 65 GLY B CA 1
ATOM 1772 C C . GLY B 1 65 ? 17.719 -13.18 -3.686 1 89.88 65 GLY B C 1
ATOM 1773 O O . GLY B 1 65 ? 17.312 -12.016 -3.76 1 89.88 65 GLY B O 1
ATOM 1774 N N . GLU B 1 66 ? 17.484 -14.062 -4.609 1 91.25 66 GLU B N 1
ATOM 1775 C CA . GLU B 1 66 ? 16.703 -13.766 -5.801 1 91.25 66 GLU B CA 1
ATOM 1776 C C . GLU B 1 66 ? 15.25 -13.484 -5.449 1 91.25 66 GLU B C 1
ATOM 1778 O O . GLU B 1 66 ? 14.625 -12.586 -6.023 1 91.25 66 GLU B O 1
ATOM 1783 N N . LEU B 1 67 ? 14.781 -14.281 -4.578 1 92.25 67 LEU B N 1
ATOM 1784 C CA . LEU B 1 67 ? 13.406 -14.102 -4.113 1 92.25 67 LEU B CA 1
ATOM 1785 C C . LEU B 1 67 ? 13.234 -12.742 -3.453 1 92.25 67 LEU B C 1
ATOM 1787 O O . LEU B 1 67 ? 12.266 -12.031 -3.732 1 92.25 67 LEU B O 1
ATOM 1791 N N . ALA B 1 68 ? 14.141 -12.328 -2.604 1 89.69 68 ALA B N 1
ATOM 1792 C CA . ALA B 1 68 ? 14.133 -11.016 -1.956 1 89.69 68 ALA B CA 1
ATOM 1793 C C . ALA B 1 68 ? 14.211 -9.898 -2.986 1 89.69 68 ALA B C 1
ATOM 1795 O O . ALA B 1 68 ? 13.484 -8.906 -2.889 1 89.69 68 ALA B O 1
ATOM 1796 N N . ASP B 1 69 ? 14.977 -10.109 -4.02 1 85.62 69 ASP B N 1
ATOM 1797 C CA . ASP B 1 69 ? 15.18 -9.109 -5.062 1 85.62 69 ASP B CA 1
ATOM 1798 C C . ASP B 1 69 ? 13.906 -8.906 -5.879 1 85.62 69 ASP B C 1
ATOM 1800 O O . ASP B 1 69 ? 13.492 -7.766 -6.117 1 85.62 69 ASP B O 1
ATOM 1804 N N . VAL B 1 70 ? 13.297 -10 -6.188 1 84.56 70 VAL B N 1
ATOM 1805 C CA . VAL B 1 70 ? 12.117 -9.93 -7.039 1 84.56 70 VAL B CA 1
ATOM 1806 C C . VAL B 1 70 ? 10.953 -9.312 -6.262 1 84.56 70 VAL B C 1
ATOM 1808 O O . VAL B 1 70 ? 10.148 -8.562 -6.824 1 84.56 70 VAL B O 1
ATOM 1811 N N . LEU B 1 71 ? 10.867 -9.547 -5 1 85.38 71 LEU B N 1
ATOM 1812 C CA . LEU B 1 71 ? 9.789 -9.031 -4.172 1 85.38 71 LEU B CA 1
ATOM 1813 C C . LEU B 1 71 ? 10.133 -7.648 -3.629 1 85.38 71 LEU B C 1
ATOM 1815 O O . LEU B 1 71 ? 9.281 -6.977 -3.045 1 85.38 71 LEU B O 1
ATOM 1819 N N . ARG B 1 72 ? 11.43 -7.258 -3.842 1 79.69 72 ARG B N 1
ATOM 1820 C CA . ARG B 1 72 ? 11.914 -5.953 -3.406 1 79.69 72 ARG B CA 1
ATOM 1821 C C . ARG B 1 72 ? 11.711 -5.77 -1.905 1 79.69 72 ARG B C 1
ATOM 1823 O O . ARG B 1 72 ? 11.234 -4.727 -1.462 1 79.69 72 ARG B O 1
ATOM 1830 N N . VAL B 1 73 ? 12.023 -6.719 -1.176 1 82.81 73 VAL B N 1
ATOM 1831 C CA . VAL B 1 73 ? 12.008 -6.68 0.283 1 82.81 73 VAL B CA 1
ATOM 1832 C C . VAL B 1 73 ? 13.359 -7.137 0.829 1 82.81 73 VAL B C 1
ATOM 1834 O O . VAL B 1 73 ? 14.18 -7.691 0.093 1 82.81 73 VAL B O 1
ATOM 1837 N N . ALA B 1 74 ? 13.602 -6.84 2.119 1 82.06 74 ALA B N 1
ATOM 1838 C CA . ALA B 1 74 ? 14.812 -7.32 2.785 1 82.06 74 ALA B CA 1
ATOM 1839 C C . ALA B 1 74 ? 14.789 -8.836 2.943 1 82.06 74 ALA B C 1
ATOM 1841 O O . ALA B 1 74 ? 13.727 -9.43 3.17 1 82.06 74 ALA B O 1
ATOM 1842 N N . LYS B 1 75 ? 15.969 -9.469 2.865 1 85.81 75 LYS B N 1
ATOM 1843 C CA . LYS B 1 75 ? 16.094 -10.922 3.014 1 85.81 75 LYS B CA 1
ATOM 1844 C C . LYS B 1 75 ? 15.523 -11.383 4.352 1 85.81 75 LYS B C 1
ATOM 1846 O O . LYS B 1 75 ? 14.945 -12.469 4.438 1 85.81 75 LYS B O 1
ATOM 1851 N N . ALA B 1 76 ? 15.727 -10.602 5.309 1 84.88 76 ALA B N 1
ATOM 1852 C CA . ALA B 1 76 ? 15.234 -10.93 6.641 1 84.88 76 ALA B CA 1
ATOM 1853 C C . ALA B 1 76 ? 13.711 -11.086 6.645 1 84.88 76 ALA B C 1
ATOM 1855 O O . ALA B 1 76 ? 13.172 -11.945 7.344 1 84.88 76 ALA B O 1
ATOM 1856 N N . HIS B 1 77 ? 12.984 -10.289 5.82 1 84.75 77 HIS B N 1
ATOM 1857 C CA . HIS B 1 77 ? 11.531 -10.336 5.719 1 84.75 77 HIS B CA 1
ATOM 1858 C C . HIS B 1 77 ? 11.07 -11.633 5.051 1 84.75 77 HIS B C 1
ATOM 1860 O O . HIS B 1 77 ? 10.055 -12.211 5.441 1 84.75 77 HIS B O 1
ATOM 1866 N N . ILE B 1 78 ? 11.852 -12.086 4.164 1 89.38 78 ILE B N 1
ATOM 1867 C CA . ILE B 1 78 ? 11.508 -13.312 3.449 1 89.38 78 ILE B CA 1
ATOM 1868 C C . ILE B 1 78 ? 11.703 -14.516 4.371 1 89.38 78 ILE B C 1
ATOM 1870 O O . ILE B 1 78 ? 10.852 -15.406 4.43 1 89.38 78 ILE B O 1
ATOM 1874 N N . THR B 1 79 ? 12.852 -14.547 5.09 1 87.38 79 THR B N 1
ATOM 1875 C CA . THR B 1 79 ? 13.219 -15.695 5.91 1 87.38 79 THR B CA 1
ATOM 1876 C C . THR B 1 79 ? 12.148 -15.984 6.957 1 87.38 79 THR B C 1
ATOM 1878 O O . THR B 1 79 ? 11.719 -17.125 7.125 1 87.38 79 THR B O 1
ATOM 1881 N N . TYR B 1 80 ? 11.68 -14.945 7.539 1 89.94 80 TYR B N 1
ATOM 1882 C CA . TYR B 1 80 ? 10.664 -15.109 8.57 1 89.94 80 TYR B CA 1
ATOM 1883 C C . TYR B 1 80 ? 9.359 -15.633 7.977 1 89.94 80 TYR B C 1
ATOM 1885 O O . TYR B 1 80 ? 8.789 -16.609 8.484 1 89.94 80 TYR B O 1
ATOM 1893 N N . ARG B 1 81 ? 8.938 -15.078 6.957 1 90.88 81 ARG B N 1
ATOM 1894 C CA . ARG B 1 81 ? 7.688 -15.477 6.312 1 90.88 81 ARG B CA 1
ATOM 1895 C C . ARG B 1 81 ? 7.797 -16.875 5.711 1 90.88 81 ARG B C 1
ATOM 1897 O O . ARG B 1 81 ? 6.84 -17.641 5.758 1 90.88 81 ARG B O 1
ATOM 1904 N N . PHE B 1 82 ? 8.922 -17.109 5.223 1 94.62 82 PHE B N 1
ATOM 1905 C CA . PHE B 1 82 ? 9.172 -18.406 4.621 1 94.62 82 PHE B CA 1
ATOM 1906 C C . PHE B 1 82 ? 9.047 -19.516 5.656 1 94.62 82 PHE B C 1
ATOM 1908 O O . PHE B 1 82 ? 8.5 -20.594 5.363 1 94.62 82 PHE B O 1
ATOM 1915 N N . ARG B 1 83 ? 9.594 -19.297 6.828 1 94.62 83 ARG B N 1
ATOM 1916 C CA . ARG B 1 83 ? 9.523 -20.297 7.898 1 94.62 83 ARG B CA 1
ATOM 1917 C C . ARG B 1 83 ? 8.07 -20.672 8.195 1 94.62 83 ARG B C 1
ATOM 1919 O O . ARG B 1 83 ? 7.758 -21.859 8.367 1 94.62 83 ARG B O 1
ATOM 1926 N N . ARG B 1 84 ? 7.223 -19.75 8.172 1 95.06 84 ARG B N 1
ATOM 1927 C CA . ARG B 1 84 ? 5.809 -20 8.43 1 95.06 84 ARG B CA 1
ATOM 1928 C C . ARG B 1 84 ? 5.18 -20.812 7.309 1 95.06 84 ARG B C 1
ATOM 1930 O O . ARG B 1 84 ? 4.414 -21.75 7.566 1 95.06 84 ARG B O 1
ATOM 1937 N N . LEU B 1 85 ? 5.512 -20.469 6.113 1 97.25 85 LEU B N 1
ATOM 1938 C CA . LEU B 1 85 ? 5.027 -21.203 4.953 1 97.25 85 LEU B CA 1
ATOM 1939 C C . LEU B 1 85 ? 5.562 -22.641 4.945 1 97.25 85 LEU B C 1
ATOM 1941 O O . LEU B 1 85 ? 4.855 -23.562 4.551 1 97.25 85 LEU B O 1
ATOM 1945 N N . GLU B 1 86 ? 6.809 -22.719 5.387 1 97.56 86 GLU B N 1
ATOM 1946 C CA . GLU B 1 86 ? 7.445 -24.031 5.473 1 97.56 86 GLU B CA 1
ATOM 1947 C C . GLU B 1 86 ? 6.773 -24.906 6.523 1 97.56 86 GLU B C 1
ATOM 1949 O O . GLU B 1 86 ? 6.547 -26.094 6.293 1 97.56 86 GLU B O 1
ATOM 1954 N N . GLU B 1 87 ? 6.457 -24.359 7.609 1 97.12 87 GLU B N 1
ATOM 1955 C CA . GLU B 1 87 ? 5.75 -25.062 8.672 1 97.12 87 GLU B CA 1
ATOM 1956 C C . GLU B 1 87 ? 4.387 -25.562 8.195 1 97.12 87 GLU B C 1
ATOM 1958 O O . GLU B 1 87 ? 3.908 -26.609 8.641 1 97.12 87 GLU B O 1
ATOM 1963 N N . ARG B 1 88 ? 3.801 -24.875 7.207 1 96.94 88 ARG B N 1
ATOM 1964 C CA . ARG B 1 88 ? 2.504 -25.25 6.648 1 96.94 88 ARG B CA 1
ATOM 1965 C C . ARG B 1 88 ? 2.666 -26.234 5.496 1 96.94 88 ARG B C 1
ATOM 1967 O O . ARG B 1 88 ? 1.679 -26.656 4.891 1 96.94 88 ARG B O 1
ATOM 1974 N N . GLY B 1 89 ? 3.953 -26.516 5.207 1 98 89 GLY B N 1
ATOM 1975 C CA . GLY B 1 89 ? 4.258 -27.516 4.203 1 98 89 GLY B CA 1
ATOM 1976 C C . GLY B 1 89 ? 4.133 -27 2.781 1 98 89 GLY B C 1
ATOM 1977 O O . GLY B 1 89 ? 4.074 -27.781 1.832 1 98 89 GLY B O 1
ATOM 1978 N N . LEU B 1 90 ? 4.09 -25.688 2.568 1 98.38 90 LEU B N 1
ATOM 1979 C CA . LEU B 1 90 ? 3.832 -25.109 1.257 1 98.38 90 LEU B CA 1
ATOM 1980 C C . LEU B 1 90 ? 5.133 -24.844 0.508 1 98.38 90 LEU B C 1
ATOM 1982 O O . LEU B 1 90 ? 5.141 -24.75 -0.721 1 98.38 90 LEU B O 1
ATOM 1986 N N . VAL B 1 91 ? 6.18 -24.641 1.282 1 98.31 91 VAL B N 1
ATOM 1987 C CA . VAL B 1 91 ? 7.512 -24.438 0.72 1 98.31 91 VAL B CA 1
ATOM 1988 C C . VAL B 1 91 ? 8.539 -25.234 1.505 1 98.31 91 VAL B C 1
ATOM 1990 O O . VAL B 1 91 ? 8.234 -25.781 2.572 1 98.31 91 VAL B O 1
ATOM 1993 N N . GLU B 1 92 ? 9.711 -25.359 0.934 1 97.69 92 GLU B N 1
ATOM 1994 C CA . GLU B 1 92 ? 10.812 -26.031 1.621 1 97.69 92 GLU B CA 1
ATOM 1995 C C . GLU B 1 92 ? 12.156 -25.391 1.278 1 97.69 92 GLU B C 1
ATOM 1997 O O . GLU B 1 92 ? 12.336 -24.875 0.173 1 97.69 92 GLU B O 1
ATOM 2002 N N . ARG B 1 93 ? 12.969 -25.422 2.264 1 94.88 93 ARG B N 1
ATOM 2003 C CA . ARG B 1 93 ? 14.344 -24.984 2.057 1 94.88 93 ARG B CA 1
ATOM 2004 C C . ARG B 1 93 ? 15.203 -26.125 1.497 1 94.88 93 ARG B C 1
ATOM 2006 O O . ARG B 1 93 ? 15.18 -27.234 2.012 1 94.88 93 ARG B O 1
ATOM 2013 N N . GLN B 1 94 ? 15.82 -25.844 0.372 1 93.31 94 GLN B N 1
ATOM 2014 C CA . GLN B 1 94 ? 16.688 -26.844 -0.238 1 93.31 94 GLN B CA 1
ATOM 2015 C C . GLN B 1 94 ? 18.141 -26.406 -0.234 1 93.31 94 GLN B C 1
ATOM 2017 O O . GLN B 1 94 ? 18.438 -25.25 -0.565 1 93.31 94 GLN B O 1
ATOM 2022 N N . ALA B 1 95 ? 19 -27.297 0.23 1 84.31 95 ALA B N 1
ATOM 2023 C CA . ALA B 1 95 ? 20.422 -27 0.253 1 84.31 95 ALA B CA 1
ATOM 2024 C C . ALA B 1 95 ? 21.016 -27.016 -1.154 1 84.31 95 ALA B C 1
ATOM 2026 O O . ALA B 1 95 ? 20.5 -27.688 -2.041 1 84.31 95 ALA B O 1
ATOM 2027 N N . CYS B 1 96 ? 21.828 -25.938 -1.437 1 73.31 96 CYS B N 1
ATOM 2028 C CA . CYS B 1 96 ? 22.547 -25.953 -2.711 1 73.31 96 CYS B CA 1
ATOM 2029 C C . CYS B 1 96 ? 23.844 -26.75 -2.611 1 73.31 96 CYS B C 1
ATOM 2031 O O . CYS B 1 96 ? 24.688 -26.469 -1.77 1 73.31 96 CYS B O 1
ATOM 2033 N N . ALA B 1 97 ? 23.906 -27.859 -3.281 1 65.19 97 ALA B N 1
ATOM 2034 C CA . ALA B 1 97 ? 25.078 -28.734 -3.244 1 65.19 97 ALA B CA 1
ATOM 2035 C C . ALA B 1 97 ? 26.328 -28 -3.725 1 65.19 97 ALA B C 1
ATOM 2037 O O . ALA B 1 97 ? 27.438 -28.25 -3.23 1 65.19 97 ALA B O 1
ATOM 2038 N N . THR B 1 98 ? 26.25 -27.25 -4.637 1 61.72 98 THR B N 1
ATOM 2039 C CA . THR B 1 98 ? 27.422 -26.688 -5.309 1 61.72 98 THR B CA 1
ATOM 2040 C C . THR B 1 98 ? 27.859 -25.391 -4.648 1 61.72 98 THR B C 1
ATOM 2042 O O . THR B 1 98 ? 29 -24.938 -4.828 1 61.72 98 THR B O 1
ATOM 2045 N N . ASP B 1 99 ? 26.969 -24.734 -4.008 1 61.22 99 ASP B N 1
ATOM 2046 C CA . ASP B 1 99 ? 27.312 -23.469 -3.383 1 61.22 99 ASP B CA 1
ATOM 2047 C C . ASP B 1 99 ? 26.766 -23.391 -1.958 1 61.22 99 ASP B C 1
ATOM 2049 O O . ASP B 1 99 ? 25.547 -23.281 -1.756 1 61.22 99 ASP B O 1
ATOM 2053 N N . ALA B 1 100 ? 27.734 -23.938 -1.025 1 54.53 100 ALA B N 1
ATOM 2054 C CA . ALA B 1 100 ? 27.453 -23.953 0.408 1 54.53 100 ALA B CA 1
ATOM 2055 C C . ALA B 1 100 ? 26.766 -22.672 0.854 1 54.53 100 ALA B C 1
ATOM 2057 O O . ALA B 1 100 ? 26.109 -22.641 1.901 1 54.53 100 ALA B O 1
ATOM 2058 N N . ARG B 1 101 ? 27.031 -21.641 0.123 1 55.88 101 ARG B N 1
ATOM 2059 C CA . ARG B 1 101 ? 26.656 -20.328 0.642 1 55.88 101 ARG B CA 1
ATOM 2060 C C . ARG B 1 101 ? 25.203 -19.984 0.308 1 55.88 101 ARG B C 1
ATOM 2062 O O . ARG B 1 101 ? 24.688 -18.953 0.747 1 55.88 101 ARG B O 1
ATOM 2069 N N . GLY B 1 102 ? 24.5 -21.141 -0.498 1 72.81 102 GLY B N 1
ATOM 2070 C CA . GLY B 1 102 ? 23.203 -20.5 -0.683 1 72.81 102 GLY B CA 1
ATOM 2071 C C . GLY B 1 102 ? 22.047 -21.484 -0.664 1 72.81 102 GLY B C 1
ATOM 2072 O O . GLY B 1 102 ? 22.203 -22.641 -1.065 1 72.81 102 GLY B O 1
ATOM 2073 N N . ALA B 1 103 ? 21.047 -21.359 0.07 1 86.94 103 ALA B N 1
ATOM 2074 C CA . ALA B 1 103 ? 19.859 -22.188 0.168 1 86.94 103 ALA B CA 1
ATOM 2075 C C . ALA B 1 103 ? 18.781 -21.719 -0.813 1 86.94 103 ALA B C 1
ATOM 2077 O O . ALA B 1 103 ? 18.781 -20.562 -1.238 1 86.94 103 ALA B O 1
ATOM 2078 N N . TYR B 1 104 ? 18.094 -22.734 -1.42 1 93.25 104 TYR B N 1
ATOM 2079 C CA . TYR B 1 104 ? 16.953 -22.453 -2.299 1 93.25 104 TYR B CA 1
ATOM 2080 C C . TYR B 1 104 ? 15.641 -22.484 -1.526 1 93.25 104 TYR B C 1
ATOM 2082 O O . TYR B 1 104 ? 15.461 -23.328 -0.642 1 93.25 104 TYR B O 1
ATOM 2090 N N . ALA B 1 105 ? 14.859 -21.578 -1.927 1 96.19 105 ALA B N 1
ATOM 2091 C CA . ALA B 1 105 ? 13.438 -21.688 -1.603 1 96.19 105 ALA B CA 1
ATOM 2092 C C . ALA B 1 105 ? 12.68 -22.438 -2.693 1 96.19 105 ALA B C 1
ATOM 2094 O O . ALA B 1 105 ? 12.789 -22.109 -3.875 1 96.19 105 ALA B O 1
ATOM 2095 N N . ALA B 1 106 ? 11.992 -23.469 -2.295 1 97.44 106 ALA B N 1
ATOM 2096 C CA . ALA B 1 106 ? 11.312 -24.297 -3.301 1 97.44 106 ALA B CA 1
ATOM 2097 C C . ALA B 1 106 ? 9.844 -24.5 -2.947 1 97.44 106 ALA B C 1
ATOM 2099 O O . ALA B 1 106 ? 9.492 -24.609 -1.771 1 97.44 106 ALA B O 1
ATOM 2100 N N . LEU B 1 107 ? 9.086 -24.547 -4.008 1 97.62 107 LEU B N 1
ATOM 2101 C CA . LEU B 1 107 ? 7.66 -24.844 -3.891 1 97.62 107 LEU B CA 1
ATOM 2102 C C . LEU B 1 107 ? 7.43 -26.344 -3.742 1 97.62 107 LEU B C 1
ATOM 2104 O O . LEU B 1 107 ? 8.023 -27.141 -4.473 1 97.62 107 LEU B O 1
ATOM 2108 N N . THR B 1 108 ? 6.609 -26.734 -2.74 1 98.19 108 THR B N 1
ATOM 2109 C CA . THR B 1 108 ? 6.207 -28.141 -2.621 1 98.19 108 THR B CA 1
ATOM 2110 C C . THR B 1 108 ? 5 -28.422 -3.504 1 98.19 108 THR B C 1
ATOM 2112 O O . THR B 1 108 ? 4.434 -27.516 -4.109 1 98.19 108 THR B O 1
ATOM 2115 N N . ALA B 1 109 ? 4.633 -29.734 -3.58 1 97.81 109 ALA B N 1
ATOM 2116 C CA . ALA B 1 109 ? 3.418 -30.109 -4.305 1 97.81 109 ALA B CA 1
ATOM 2117 C C . ALA B 1 109 ? 2.189 -29.438 -3.688 1 97.81 109 ALA B C 1
ATOM 2119 O O . ALA B 1 109 ? 1.293 -29 -4.406 1 97.81 109 ALA B O 1
ATOM 2120 N N . ASP B 1 110 ? 2.221 -29.344 -2.406 1 97.75 110 ASP B N 1
ATOM 2121 C CA . ASP B 1 110 ? 1.117 -28.688 -1.709 1 97.75 110 ASP B CA 1
ATOM 2122 C C . ASP B 1 110 ? 1.106 -27.188 -1.983 1 97.75 110 ASP B C 1
ATOM 2124 O O . ASP B 1 110 ? 0.042 -26.594 -2.166 1 97.75 110 ASP B O 1
ATOM 2128 N N . GLY B 1 111 ? 2.303 -26.609 -1.967 1 98 111 GLY B N 1
ATOM 2129 C CA . GLY B 1 111 ? 2.42 -25.203 -2.314 1 98 111 GLY B CA 1
ATOM 2130 C C . GLY B 1 111 ? 1.917 -24.891 -3.711 1 98 111 GLY B C 1
ATOM 2131 O O . GLY B 1 111 ? 1.237 -23.875 -3.92 1 98 111 GLY B O 1
ATOM 2132 N N . ARG B 1 112 ? 2.201 -25.781 -4.605 1 97.69 112 ARG B N 1
ATOM 2133 C CA . ARG B 1 112 ? 1.75 -25.625 -5.984 1 97.69 112 ARG B CA 1
ATOM 2134 C C . ARG B 1 112 ? 0.23 -25.703 -6.078 1 97.69 112 ARG B C 1
ATOM 2136 O O . ARG B 1 112 ? -0.4 -24.875 -6.738 1 97.69 112 ARG B O 1
ATOM 2143 N N . SER B 1 113 ? -0.307 -26.656 -5.398 1 97.56 113 SER B N 1
ATOM 2144 C CA . SER B 1 113 ? -1.76 -26.797 -5.379 1 97.56 113 SER B CA 1
ATOM 2145 C C . SER B 1 113 ? -2.424 -25.562 -4.773 1 97.56 113 SER B C 1
ATOM 2147 O O . SER B 1 113 ? -3.445 -25.094 -5.277 1 97.56 113 SER B O 1
ATOM 2149 N N . ARG B 1 114 ? -1.811 -25.031 -3.773 1 97.38 114 ARG B N 1
ATOM 2150 C CA . ARG B 1 114 ? -2.367 -23.875 -3.08 1 97.38 114 ARG B CA 1
ATOM 2151 C C . ARG B 1 114 ? -2.367 -22.641 -3.982 1 97.38 114 ARG B C 1
ATOM 2153 O O . ARG B 1 114 ? -3.367 -21.922 -4.059 1 97.38 114 ARG B O 1
ATOM 2160 N N . ILE B 1 115 ? -1.29 -22.359 -4.625 1 97.31 115 ILE B N 1
ATOM 2161 C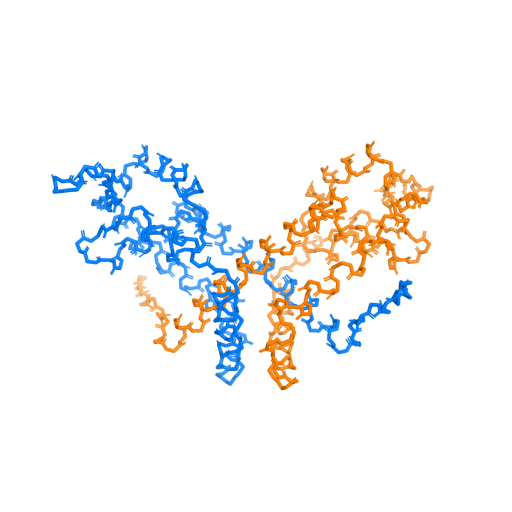 CA . ILE B 1 115 ? -1.194 -21.172 -5.465 1 97.31 115 ILE B CA 1
ATOM 2162 C C . ILE B 1 115 ? -2.107 -21.328 -6.68 1 97.31 115 ILE B C 1
ATOM 2164 O O . ILE B 1 115 ? -2.686 -20.344 -7.152 1 97.31 115 ILE B O 1
ATOM 2168 N N . GLU B 1 116 ? -2.213 -22.516 -7.207 1 96.38 116 GLU B N 1
ATOM 2169 C CA . GLU B 1 116 ? -3.105 -22.75 -8.336 1 96.38 116 GLU B CA 1
ATOM 2170 C C . GLU B 1 116 ? -4.559 -22.484 -7.957 1 96.38 116 GLU B C 1
ATOM 2172 O O . GLU B 1 116 ? -5.34 -21.984 -8.766 1 96.38 116 GLU B O 1
ATOM 2177 N N . ALA B 1 117 ? -4.871 -22.812 -6.746 1 96.69 117 ALA B N 1
ATOM 2178 C CA . ALA B 1 117 ? -6.223 -22.578 -6.242 1 96.69 117 ALA B CA 1
ATOM 2179 C C . ALA B 1 117 ? -6.438 -21.109 -5.922 1 96.69 117 ALA B C 1
ATOM 2181 O O . ALA B 1 117 ? -7.547 -20.594 -6.059 1 96.69 117 ALA B O 1
ATOM 2182 N N . ALA B 1 118 ? -5.406 -20.406 -5.527 1 97.75 118 ALA B N 1
ATOM 2183 C CA . ALA B 1 118 ? -5.516 -19.047 -5.035 1 97.75 118 ALA B CA 1
ATOM 2184 C C . ALA B 1 118 ? -5.434 -18.031 -6.184 1 97.75 118 ALA B C 1
ATOM 2186 O O . ALA B 1 118 ? -5.984 -16.938 -6.094 1 97.75 118 ALA B O 1
ATOM 2187 N N . ALA B 1 119 ? -4.797 -18.438 -7.277 1 96.69 119 ALA B N 1
ATOM 2188 C CA . ALA B 1 119 ? -4.488 -17.516 -8.375 1 96.69 119 ALA B CA 1
ATOM 2189 C C . ALA B 1 119 ? -5.766 -16.938 -8.977 1 96.69 119 ALA B C 1
ATOM 2191 O O . ALA B 1 119 ? -5.859 -15.727 -9.203 1 96.69 119 ALA B O 1
ATOM 2192 N N . PRO B 1 120 ? -6.816 -17.781 -9.18 1 96.75 120 PRO B N 1
ATOM 2193 C CA . PRO B 1 120 ? -8.055 -17.234 -9.734 1 96.75 120 PRO B CA 1
ATOM 2194 C C . PRO B 1 120 ? -8.711 -16.203 -8.805 1 96.75 120 PRO B C 1
ATOM 2196 O O . PRO B 1 120 ? -9.258 -15.203 -9.273 1 96.75 120 PRO B O 1
ATOM 2199 N N . THR B 1 121 ? -8.602 -16.469 -7.559 1 96.5 121 THR B N 1
ATOM 2200 C CA . THR B 1 121 ? -9.156 -15.531 -6.586 1 96.5 121 THR B CA 1
ATOM 2201 C C . THR B 1 121 ? -8.422 -14.195 -6.648 1 96.5 121 THR B C 1
ATOM 2203 O O . THR B 1 121 ? -9.055 -13.133 -6.641 1 96.5 121 THR B O 1
ATOM 2206 N N . HIS B 1 122 ? -7.121 -14.266 -6.723 1 96.62 122 HIS B N 1
ATOM 2207 C CA . HIS B 1 122 ? -6.305 -13.055 -6.797 1 96.62 122 HIS B CA 1
ATOM 2208 C C . HIS B 1 122 ? -6.637 -12.242 -8.039 1 96.62 122 HIS B C 1
ATOM 2210 O O . HIS B 1 122 ? -6.867 -11.031 -7.953 1 96.62 122 HIS B O 1
ATOM 2216 N N . VAL B 1 123 ? -6.711 -12.891 -9.172 1 96.62 123 VAL B N 1
ATOM 2217 C CA . VAL B 1 123 ? -6.953 -12.227 -10.445 1 96.62 123 VAL B CA 1
ATOM 2218 C C . VAL B 1 123 ? -8.336 -11.57 -10.438 1 96.62 123 VAL B C 1
ATOM 2220 O O . VAL B 1 123 ? -8.484 -10.414 -10.828 1 96.62 123 VAL B O 1
ATOM 2223 N N . GLU B 1 124 ? -9.258 -12.281 -9.945 1 96.69 124 GLU B N 1
ATOM 2224 C CA . GLU B 1 124 ? -10.617 -11.75 -9.906 1 96.69 124 GLU B CA 1
ATOM 2225 C C . GLU B 1 124 ? -10.703 -10.539 -8.977 1 96.69 124 GLU B C 1
ATOM 2227 O O . GLU B 1 124 ? -11.391 -9.562 -9.281 1 96.69 124 GLU B O 1
ATOM 2232 N N . SER B 1 125 ? -10.031 -10.633 -7.898 1 96.25 125 SER B N 1
ATOM 2233 C CA . SER B 1 125 ? -10.031 -9.516 -6.949 1 96.25 125 SER B CA 1
ATOM 2234 C C . SER B 1 125 ? -9.383 -8.281 -7.555 1 96.25 125 SER B C 1
ATOM 2236 O O . SER B 1 125 ? -9.906 -7.172 -7.422 1 96.25 125 SER B O 1
ATOM 2238 N N . VAL B 1 126 ? -8.281 -8.469 -8.242 1 96.12 126 VAL B N 1
ATOM 2239 C CA . VAL B 1 126 ? -7.574 -7.371 -8.898 1 96.12 126 VAL B CA 1
ATOM 2240 C C . VAL B 1 126 ? -8.469 -6.746 -9.969 1 96.12 126 VAL B C 1
ATOM 2242 O O . VAL B 1 126 ? -8.555 -5.523 -10.078 1 96.12 126 VAL B O 1
ATOM 2245 N N . ARG B 1 127 ? -9.148 -7.562 -10.688 1 96.94 127 ARG B N 1
ATOM 2246 C CA . ARG B 1 127 ? -10.047 -7.055 -11.719 1 96.94 127 ARG B CA 1
ATOM 2247 C C . ARG B 1 127 ? -11.203 -6.277 -11.109 1 96.94 127 ARG B C 1
ATOM 2249 O O . ARG B 1 127 ? -11.438 -5.117 -11.453 1 96.94 127 ARG B O 1
ATOM 2256 N N . GLN B 1 128 ? -11.82 -6.844 -10.117 1 95.12 128 GLN B N 1
ATOM 2257 C CA . GLN B 1 128 ? -13.031 -6.285 -9.516 1 95.12 128 GLN B CA 1
ATOM 2258 C C . GLN B 1 128 ? -12.734 -4.965 -8.805 1 95.12 128 GLN B C 1
ATOM 2260 O O . GLN B 1 128 ? -13.547 -4.039 -8.836 1 95.12 128 GLN B O 1
ATOM 2265 N N . HIS B 1 129 ? -11.562 -4.887 -8.203 1 94.75 129 HIS B N 1
ATOM 2266 C CA . HIS B 1 129 ? -11.336 -3.756 -7.312 1 94.75 129 HIS B CA 1
AT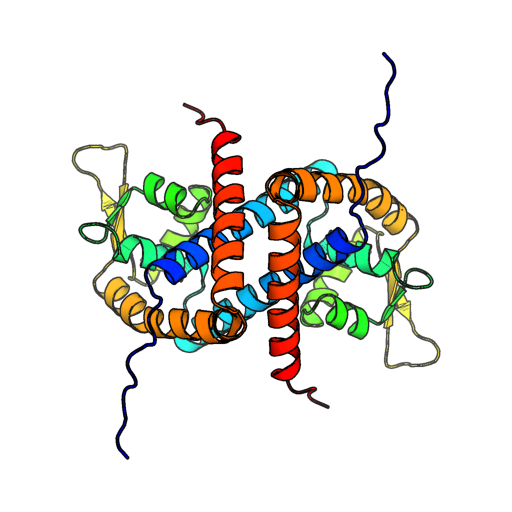OM 2267 C C . HIS B 1 129 ? -10.445 -2.707 -7.969 1 94.75 129 HIS B C 1
ATOM 2269 O O . HIS B 1 129 ? -10.281 -1.607 -7.438 1 94.75 129 HIS B O 1
ATOM 2275 N N . LEU B 1 130 ? -9.906 -3.035 -9.117 1 95.69 130 LEU B N 1
ATOM 2276 C CA . LEU B 1 130 ? -9.039 -2.053 -9.75 1 95.69 130 LEU B CA 1
ATOM 2277 C C . LEU B 1 130 ? -9.289 -1.993 -11.258 1 95.69 130 LEU B C 1
ATOM 2279 O O . LEU B 1 130 ? -9.852 -1.018 -11.758 1 95.69 130 LEU B O 1
ATOM 2283 N N . LEU B 1 131 ? -9.07 -3.062 -11.984 1 96 131 LEU B N 1
ATOM 2284 C CA . LEU B 1 131 ? -8.992 -3.027 -13.445 1 96 131 LEU B CA 1
ATOM 2285 C C . LEU B 1 131 ? -10.352 -2.711 -14.055 1 96 131 LEU B C 1
ATOM 2287 O O . LEU B 1 131 ? -10.43 -2.021 -15.07 1 96 131 LEU B O 1
ATOM 2291 N N . ASP B 1 132 ? -11.414 -3.186 -13.477 1 95.56 132 ASP B N 1
ATOM 2292 C CA . ASP B 1 132 ? -12.75 -2.99 -14.016 1 95.56 132 ASP B CA 1
ATOM 2293 C C . ASP B 1 132 ? -13.188 -1.533 -13.883 1 95.56 132 ASP B C 1
ATOM 2295 O O . ASP B 1 132 ? -14.18 -1.12 -14.484 1 95.56 132 ASP B O 1
ATOM 2299 N N . HIS B 1 133 ? -12.43 -0.756 -13.188 1 94.81 133 HIS B N 1
ATOM 2300 C CA . HIS B 1 133 ? -12.797 0.639 -12.961 1 94.81 133 HIS B CA 1
ATOM 2301 C C . HIS B 1 133 ? -11.898 1.577 -13.766 1 94.81 133 HIS B C 1
ATOM 2303 O O . HIS B 1 133 ? -12 2.799 -13.641 1 94.81 133 HIS B O 1
ATOM 2309 N N . LEU B 1 134 ? -11.055 0.982 -14.539 1 95.5 134 LEU B N 1
ATOM 2310 C CA . LEU B 1 134 ? -10.117 1.774 -15.328 1 95.5 134 LEU B CA 1
ATOM 2311 C C . LEU B 1 134 ? -10.344 1.565 -16.812 1 95.5 134 LEU B C 1
ATOM 2313 O O . LEU B 1 134 ? -10.641 0.452 -17.25 1 95.5 134 LEU B O 1
ATOM 2317 N N . THR B 1 135 ? -10.188 2.633 -17.594 1 95.44 135 THR B N 1
ATOM 2318 C CA . THR B 1 135 ? -10.109 2.48 -19.047 1 95.44 135 THR B CA 1
ATOM 2319 C C . THR B 1 135 ? -8.766 1.893 -19.453 1 95.44 135 THR B C 1
ATOM 2321 O O . THR B 1 135 ? -7.785 1.98 -18.703 1 95.44 135 THR B O 1
ATOM 2324 N N . PRO B 1 136 ? -8.703 1.322 -20.641 1 94.31 136 PRO B N 1
ATOM 2325 C CA . PRO B 1 136 ? -7.418 0.812 -21.125 1 94.31 136 PRO B CA 1
ATOM 2326 C C . PRO B 1 136 ? -6.328 1.88 -21.141 1 94.31 136 PRO B C 1
ATOM 2328 O O . PRO B 1 136 ? -5.168 1.588 -20.828 1 94.31 136 PRO B O 1
ATOM 2331 N N . GLU B 1 137 ? -6.715 3.092 -21.406 1 94.56 137 GLU B N 1
ATOM 2332 C CA . GLU B 1 137 ? -5.754 4.191 -21.438 1 94.56 137 GLU B CA 1
ATOM 2333 C C . GLU B 1 137 ? -5.258 4.512 -20.031 1 94.56 137 GLU B C 1
ATOM 2335 O O . GLU B 1 137 ? -4.062 4.723 -19.812 1 94.56 137 GLU B O 1
ATOM 2340 N N . GLN B 1 138 ? -6.152 4.574 -19.109 1 95.12 138 GLN B N 1
ATOM 2341 C CA . GLN B 1 138 ? -5.781 4.828 -17.719 1 95.12 138 GLN B CA 1
ATOM 2342 C C . GLN B 1 138 ? -4.828 3.754 -17.203 1 95.12 138 GLN B C 1
ATOM 2344 O O . GLN B 1 138 ? -3.842 4.062 -16.531 1 95.12 138 GLN B O 1
ATOM 2349 N N . LEU B 1 139 ? -5.125 2.537 -17.547 1 95.5 139 LEU B N 1
ATOM 2350 C CA . LEU B 1 139 ? -4.273 1.434 -17.125 1 95.5 139 LEU B CA 1
ATOM 2351 C C . LEU B 1 139 ? -2.887 1.544 -17.75 1 95.5 139 LEU B C 1
ATOM 2353 O O . LEU B 1 139 ? -1.878 1.359 -17.062 1 95.5 139 LEU B O 1
ATOM 2357 N N . ARG B 1 140 ? -2.885 1.799 -18.984 1 95.31 140 ARG B N 1
ATOM 2358 C CA . ARG B 1 140 ? -1.616 1.927 -19.688 1 95.31 140 ARG B CA 1
ATOM 2359 C C . ARG B 1 140 ? -0.762 3.037 -19.078 1 95.31 140 ARG B C 1
ATOM 2361 O O . ARG B 1 140 ? 0.417 2.83 -18.797 1 95.31 140 ARG B O 1
ATOM 2368 N N . VAL B 1 141 ? -1.323 4.18 -18.875 1 95.88 141 VAL B N 1
ATOM 2369 C CA . VAL B 1 141 ? -0.609 5.336 -18.344 1 95.88 141 VAL B CA 1
ATOM 2370 C C . VAL B 1 141 ? -0.146 5.047 -16.906 1 95.88 141 VAL B C 1
ATOM 2372 O O . VAL B 1 141 ? 0.981 5.383 -16.531 1 95.88 141 VAL B O 1
ATOM 2375 N N . MET B 1 142 ? -0.992 4.449 -16.125 1 94.06 142 MET B N 1
ATOM 2376 C CA . MET B 1 142 ? -0.628 4.078 -14.766 1 94.06 142 MET B CA 1
ATOM 2377 C C . MET B 1 142 ? 0.539 3.096 -14.766 1 94.06 142 MET B C 1
ATOM 2379 O O . MET B 1 142 ? 1.473 3.236 -13.977 1 94.06 142 MET B O 1
ATOM 2383 N N . GLY B 1 143 ? 0.452 2.082 -15.648 1 95.25 143 GLY B N 1
ATOM 2384 C CA . GLY B 1 143 ? 1.542 1.127 -15.773 1 95.25 143 GLY B CA 1
ATOM 2385 C C . GLY B 1 143 ? 2.865 1.774 -16.141 1 95.25 143 GLY B C 1
ATOM 2386 O O . GLY B 1 143 ? 3.896 1.469 -15.531 1 95.25 143 GLY B O 1
ATOM 2387 N N . GLU B 1 144 ? 2.814 2.658 -17.047 1 95.5 144 GLU B N 1
ATOM 2388 C CA . GLU B 1 144 ? 4.012 3.379 -17.469 1 95.5 144 GLU B CA 1
ATOM 2389 C C . GLU B 1 144 ? 4.57 4.234 -16.328 1 95.5 144 GLU B C 1
ATOM 2391 O O . GLU B 1 144 ? 5.777 4.254 -16.094 1 95.5 144 GLU B O 1
ATOM 2396 N N . ALA B 1 145 ? 3.719 4.926 -15.68 1 94.69 145 ALA B N 1
ATOM 2397 C CA . ALA B 1 145 ? 4.102 5.797 -14.57 1 94.69 145 ALA B CA 1
ATOM 2398 C C . ALA B 1 145 ? 4.766 5 -13.453 1 94.69 145 ALA B C 1
ATOM 2400 O O . ALA B 1 145 ? 5.828 5.383 -12.953 1 94.69 145 ALA B O 1
ATOM 2401 N N . MET B 1 146 ? 4.152 3.902 -13.125 1 94.25 146 MET B N 1
ATOM 2402 C CA . MET B 1 146 ? 4.668 3.104 -12.016 1 94.25 146 MET B CA 1
ATOM 2403 C C . MET B 1 146 ? 5.973 2.412 -12.406 1 94.25 146 MET B C 1
ATOM 2405 O O . MET B 1 146 ? 6.863 2.238 -11.57 1 94.25 146 MET B O 1
ATOM 2409 N N . THR B 1 147 ? 6.07 2.035 -13.664 1 93.44 147 THR B N 1
ATOM 2410 C CA . THR B 1 147 ? 7.328 1.482 -14.156 1 93.44 147 THR B CA 1
ATOM 2411 C C . THR B 1 147 ? 8.453 2.502 -14.023 1 93.44 147 THR B C 1
ATOM 2413 O O . THR B 1 147 ? 9.555 2.164 -13.594 1 93.44 147 THR B O 1
ATOM 2416 N N . ALA B 1 148 ? 8.141 3.715 -14.328 1 92.06 148 ALA B N 1
ATOM 2417 C CA . ALA B 1 148 ? 9.125 4.781 -14.203 1 92.06 148 ALA B CA 1
ATOM 2418 C C . ALA B 1 148 ? 9.562 4.961 -12.75 1 92.06 148 ALA B C 1
ATOM 2420 O O . ALA B 1 148 ? 10.75 5.176 -12.477 1 92.06 148 ALA B O 1
ATOM 2421 N N . VAL B 1 149 ? 8.695 4.887 -11.844 1 92.94 149 VAL B N 1
ATOM 2422 C CA . VAL B 1 149 ? 8.969 5.035 -10.422 1 92.94 149 VAL B CA 1
ATOM 2423 C C . VAL B 1 14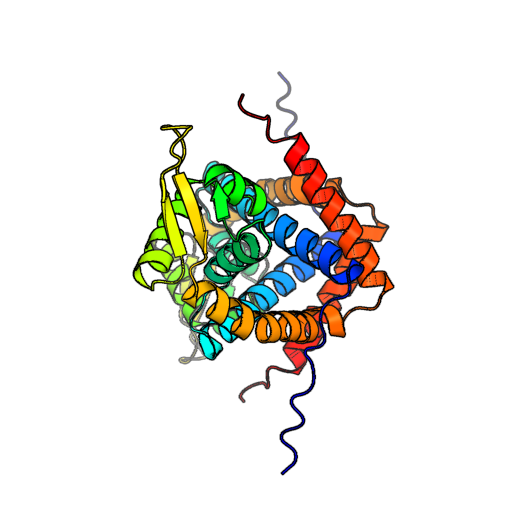9 ? 9.875 3.9 -9.953 1 92.94 149 VAL B C 1
ATOM 2425 O O . VAL B 1 149 ? 10.867 4.137 -9.25 1 92.94 149 VAL B O 1
ATOM 2428 N N . VAL B 1 150 ? 9.57 2.699 -10.367 1 91.31 150 VAL B N 1
ATOM 2429 C CA . VAL B 1 150 ? 10.344 1.524 -9.984 1 91.31 150 VAL B CA 1
ATOM 2430 C C . VAL B 1 150 ? 11.758 1.635 -10.531 1 91.31 150 VAL B C 1
ATOM 2432 O O . VAL B 1 150 ? 12.734 1.358 -9.828 1 91.31 150 VAL B O 1
ATOM 2435 N N . GLU B 1 151 ? 11.836 2.084 -11.695 1 89.62 151 GLU B N 1
ATOM 2436 C CA . GLU B 1 151 ? 13.141 2.184 -12.352 1 89.62 151 GLU B CA 1
ATOM 2437 C C . GLU B 1 151 ? 13.992 3.277 -11.711 1 89.62 151 GLU B C 1
ATOM 2439 O O . GLU B 1 151 ? 15.211 3.135 -11.602 1 89.62 151 GLU B O 1
ATOM 2444 N N . ALA B 1 152 ? 13.383 4.332 -11.32 1 87.19 152 ALA B N 1
ATOM 2445 C CA . ALA B 1 152 ? 14.102 5.43 -10.688 1 87.19 152 ALA B CA 1
ATOM 2446 C C . ALA B 1 152 ? 14.664 5.004 -9.328 1 87.19 152 ALA B C 1
ATOM 2448 O O . ALA B 1 152 ? 15.742 5.449 -8.93 1 87.19 152 ALA B O 1
ATOM 2449 N N . GLU B 1 153 ? 13.93 4.254 -8.578 1 79.81 153 GLU B N 1
ATOM 2450 C CA . GLU B 1 153 ? 14.352 3.801 -7.258 1 79.81 153 GLU B CA 1
ATOM 2451 C C . GLU B 1 153 ? 15.484 2.785 -7.359 1 79.81 153 GLU B C 1
ATOM 2453 O O . GLU B 1 153 ? 16.344 2.721 -6.48 1 79.81 153 GLU B O 1
ATOM 2458 N N . CYS B 1 154 ? 15.398 1.957 -8.297 1 67.31 154 CYS B N 1
ATOM 2459 C CA . CYS B 1 154 ? 16.453 0.979 -8.523 1 67.31 154 CYS B CA 1
ATOM 2460 C C . CYS B 1 154 ? 17.766 1.666 -8.891 1 67.31 154 CYS B C 1
ATOM 2462 O O . CYS B 1 154 ? 18.844 1.182 -8.539 1 67.31 154 CYS B O 1
ATOM 2464 N N . ALA B 1 155 ? 17.672 2.717 -9.531 1 60.88 155 ALA B N 1
ATOM 2465 C CA . ALA B 1 155 ? 18.875 3.453 -9.914 1 60.88 155 ALA B CA 1
ATOM 2466 C C . ALA B 1 155 ? 19.516 4.109 -8.695 1 60.88 155 ALA B C 1
ATOM 2468 O O . ALA B 1 155 ? 20.734 4.246 -8.633 1 60.88 155 ALA B O 1
ATOM 2469 N N . GLU B 1 156 ? 18.75 4.605 -7.734 1 55.16 156 GLU B N 1
ATOM 2470 C CA . GLU B 1 156 ? 19.281 5.297 -6.57 1 55.16 156 GLU B CA 1
ATOM 2471 C C . GLU B 1 156 ? 19.797 4.309 -5.527 1 55.16 156 GLU B C 1
ATOM 2473 O O . GLU B 1 156 ? 20.5 4.695 -4.586 1 55.16 156 GLU B O 1
ATOM 2478 N N . THR B 1 157 ? 19.25 3.105 -5.336 1 54.12 157 THR B N 1
ATOM 2479 C CA . THR B 1 157 ? 19.781 2.156 -4.359 1 54.12 157 THR B CA 1
ATOM 2480 C C . THR B 1 157 ? 21.125 1.585 -4.828 1 54.12 157 THR B C 1
ATOM 2482 O O . THR B 1 157 ? 21.172 0.831 -5.801 1 54.12 157 THR B O 1
ATOM 2485 N N . PRO B 1 158 ? 22.172 2.188 -4.637 1 42.47 158 PRO B N 1
ATOM 2486 C CA . PRO B 1 158 ? 23.469 1.613 -5.039 1 42.47 158 PRO B CA 1
ATOM 2487 C C . PRO B 1 158 ? 23.594 0.141 -4.656 1 42.47 158 PRO B C 1
ATOM 2489 O O . PRO B 1 158 ? 22.969 -0.312 -3.695 1 42.47 158 PRO B O 1
ATOM 2492 N N . HIS B 1 159 ? 23.734 -0.834 -5.68 1 37.62 159 HIS B N 1
ATOM 2493 C CA . HIS B 1 159 ? 24.281 -2.166 -5.441 1 37.62 159 HIS B CA 1
ATOM 2494 C C . HIS B 1 159 ? 25.328 -2.145 -4.336 1 37.62 159 HIS B C 1
ATOM 2496 O O . HIS B 1 159 ? 26.391 -1.527 -4.484 1 37.62 159 HIS B O 1
ATOM 2502 N N . ARG B 1 160 ? 25.078 -1.998 -3.061 1 32.53 160 ARG B N 1
ATOM 2503 C CA . ARG B 1 160 ? 26.234 -2.369 -2.258 1 32.53 160 ARG B CA 1
ATOM 2504 C C . ARG B 1 160 ? 26.875 -3.658 -2.775 1 32.53 160 ARG B C 1
ATOM 2506 O O . ARG B 1 160 ? 26.25 -4.723 -2.721 1 32.53 160 ARG B O 1
ATOM 2513 N N . HIS B 1 161 ? 27.562 -3.627 -3.916 1 23.11 161 HIS B N 1
ATOM 2514 C CA . HIS B 1 161 ? 28.656 -4.582 -4.035 1 23.11 161 HIS B CA 1
ATOM 2515 C C . HIS B 1 161 ? 29.406 -4.73 -2.717 1 23.11 161 HIS B C 1
ATOM 2517 O O . HIS B 1 161 ? 29.719 -3.736 -2.059 1 23.11 161 HIS B O 1
#

Nearest PDB structures (foldseek):
  3zmd-assembly2_D  TM=9.713E-01  e=9.315E-13  Streptomyces coelicolor
  3zpl-assembly2_E  TM=9.639E-01  e=2.612E-12  Streptomyces coelicolor
  3zpl-assembly2_F  TM=9.800E-01  e=1.054E-11  Streptomyces coelicolor
  3zpl-assembly1_B  TM=9.529E-01  e=5.745E-12  Streptomyces coelicolor
  8ylg-assembly1_B  TM=8.964E-01  e=2.791E-09  Burkholderia thailandensis

Foldseek 3Di:
DPPPVPPPPDADPVRVVVVVCVVVLVVVLQVQLQVLLCVPQVAGPVRLLLLVVQLPDVQSKDWLVVSCVVVVHDSVVCVVSLVVCVVVVQWDWAQDPVDNPIIMIGGDPNVNVRSVVSVVVNVVSCCVSPVVV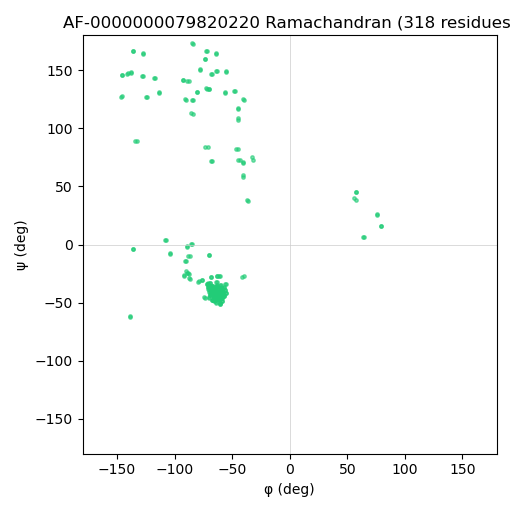DDPVRVVVVVVVVVVVVVVVVVPPPPPD/DPPPVPPPPDDDPVRVVVVVCVVVLVVVLQVQLQVLLCVPQVAGPVRLLLLVVQLPDVQSKDWLVVSCVVVVHDSVVCVVSLVVCVVVVQWDWAQDPVDNPIIMIGGDPNVNVRSVVSVVSNVVSCCVSPVVVDDPVRVVVVVVVVVVVVVVVVVPPPPPD

InterPro domains:
  IPR000835 MarR-type HTH domain [PF01047] (43-101)
  IPR000835 MarR-type HTH domain [PS50995] (19-151)
  IPR000835 MarR-type HTH domain [SM00347] (36-139)
  IPR011991 ArsR-like helix-turn-helix domain [cd00090] (47-112)
  IPR036388 Winged helix-like DNA-binding domain superfamily [G3DSA:1.10.10.10] (10-160)
  IPR036390 Winged helix DNA-binding domain superfamily [SSF46785] (6-151)
  IPR039422 Transcription regulators MarR/SlyA-like [PTHR33164] (21-148)